Protein AF-0000000081531466 (afdb_homodimer)

Organism: Thlaspi arvense (NCBI:txid13288)

Radius of gyration: 22.13 Å; Cα contacts (8 Å, |Δi|>4): 561; chains: 2; bounding box: 47×72×62 Å

Solvent-accessible surface area (backbone atoms only — not comparable to full-atom values): 19194 Å² total; per-residue (Å²): 129,79,85,63,91,79,71,80,72,53,76,35,64,19,35,36,36,28,21,48,90,66,24,47,48,66,56,40,44,26,30,35,18,57,77,65,71,35,47,66,41,49,48,68,57,49,30,64,76,67,61,31,45,78,49,75,35,78,80,65,69,41,68,38,72,29,63,66,54,47,51,62,72,41,44,68,60,47,65,63,29,32,34,36,38,31,39,54,74,66,70,83,58,65,58,84,54,47,63,33,35,37,30,36,40,46,54,65,71,60,38,50,52,44,34,46,74,72,65,45,51,71,63,46,36,51,51,48,50,50,38,53,73,69,39,47,48,54,51,44,45,54,74,50,37,65,60,89,37,53,42,77,43,69,29,74,42,56,60,32,40,54,52,51,36,53,51,50,50,52,51,58,62,52,64,73,98,130,80,86,62,92,78,71,79,73,53,78,35,66,18,33,35,35,29,22,48,90,65,26,48,46,66,57,39,44,25,30,35,19,56,76,66,70,34,47,68,43,50,50,69,59,49,30,64,75,67,60,32,45,79,47,77,36,78,77,66,69,41,69,37,72,29,63,67,53,47,49,63,71,43,44,67,61,48,63,62,29,32,35,37,38,31,39,52,75,66,70,81,58,67,57,86,54,47,64,34,35,36,30,36,38,47,55,66,71,61,34,51,52,46,34,47,73,73,65,46,52,70,63,45,35,51,50,48,50,50,37,54,76,69,39,46,50,55,51,44,44,54,74,50,39,65,62,90,38,53,44,78,44,70,27,75,42,56,60,32,41,53,52,50,35,52,52,51,49,53,50,58,63,52,65,74,98

InterPro domains:
  IPR020618 Adenylate kinase isoenzyme 6 [MF_00039] (13-177)
  IPR020618 Adenylate kinase isoenzyme 6 [PTHR12595] (7-176)
  IPR027417 P-loop containing nucleoside triphosphate hydrolase [G3DSA:3.40.50.300] (5-177)
  IPR027417 P-loop containing nucleoside triphosphate hydrolase [SSF52540] (13-172)

pLDDT: mean 93.06, std 13.34, range [27.92, 98.94]

Foldseek 3Di:
DPPPPVLPPALFFEEEEAEFPQLCQVVLQVLLCVLQVFAEAELQVVCVVVVQFPDADPLLRGTHGNLVSSCVVCVVVLSNHRYYYYYHADQSHDQVSGQAYEYEAEDLVLSLVRCVVVVDDDPNSVVSSVCRVVVVSLVSDVVRYPPVRYYYFYRRDPVSSVVVSVVVSVVRVVPND/DPPPPVLPPALFFEEEEAEFPQLCQVVLQVLLCVLQVFAEAELQVVCVVVVQFPDADPLLRGTHGNLVSSCVVCVVVLSNHRYYYYYHADQSHDQVSGQAYEYEAEDLVLSLVRCVVVVDDDPNSVVSSVCRVVVVSLVSDVVRYPPVRYYYFYRRDPVSSVVVSVVVSVVRVVPND

Sequence (354 aa):
MARGNTGTRRIRPNILITGTPGTGKSTTAAALAEATNFRHICVGDLVKEKNLHDGWDDKFESYILNEDLVCDELEDVMVAGGNIVDYHGCDFFPERWFDGVVVLQTENSILYDRLTKRGYSGTKLSNNLECEIFGILLEEAKESYKEHIVTSLQSDTIEDISTNVARLTEWIGAWRSMARGNTGTRRIRPNILITGTPGTGKSTTAAALAEATNFRHICVGDLVKEKNLHDGWDDKFESYILNEDLVCDELEDVMVAGGNIVDYHGCDFFPERWFDGVVVLQTENSILYDRLTKRGYSGTKLSNNLECEIFGILLEEAKESYKEHIVTSLQSDTIEDISTNVARLTEWIGAWRS

Secondary structure (DSSP, 8-state):
----------SS--EEEE-STTSSHHHHHHHHHHHHTPEEEEHHHHHHHHT-EEEEETTTTEEEE-HHHHHHHHHHHHHH--EEEE-S--TTS-GGG-SEEEEEE--HHHHHHHHHHTT--HHHHHHHHHHHHTTHHHHHHHHHS-GGGEEEEE-SSHHHHHHHHHHHHHHHHHH--/----------SS--EEEEESTTSSHHHHHHHHHHHHTPEEEEHHHHHHHHT-EEEEETTTTEEEE-HHHHHHHHHHHHHH--EEEE-S--TTS-GGG-SEEEEEE--HHHHHHHHHHTT--HHHHHHHHHHHHTTHHHHHHHHHS-GGGEEEEE-SSHHHHHHHHHHHHHHHHHH--

Structure (mmCIF, N/CA/C/O backbone):
data_AF-0000000081531466-model_v1
#
loop_
_entity.id
_entity.type
_entity.pdbx_description
1 polymer 'Adenylate kinase isoenzyme 6 homolog'
#
loop_
_atom_site.group_PDB
_atom_site.id
_atom_site.type_symbol
_atom_site.label_atom_id
_atom_site.label_alt_id
_atom_site.label_comp_id
_atom_site.label_asym_id
_atom_site.label_entity_id
_atom_site.label_seq_id
_atom_site.pdbx_PDB_ins_code
_atom_site.Cartn_x
_atom_site.Cartn_y
_atom_site.Cartn_z
_atom_site.occupancy
_atom_site.B_iso_or_equiv
_atom_site.auth_seq_id
_atom_site.auth_comp_id
_atom_site.auth_asym_id
_atom_site.auth_atom_id
_atom_site.pdbx_PDB_model_num
ATOM 1 N N . MET A 1 1 ? -15.562 47.094 -11.453 1 28.64 1 MET A N 1
ATOM 2 C CA . MET A 1 1 ? -16.25 45.812 -11.5 1 28.64 1 MET A CA 1
ATOM 3 C C . MET A 1 1 ? -15.336 44.688 -11 1 28.64 1 MET A C 1
ATOM 5 O O . MET A 1 1 ? -14.227 44.5 -11.508 1 28.64 1 MET A O 1
ATOM 9 N N . ALA A 1 2 ? -15.273 44.25 -9.625 1 28.27 2 ALA A N 1
ATOM 10 C CA . ALA A 1 2 ? -14.195 43.562 -8.922 1 28.27 2 ALA A CA 1
ATOM 11 C C . ALA A 1 2 ? -13.914 42.188 -9.555 1 28.27 2 ALA A C 1
ATOM 13 O O . ALA A 1 2 ? -14.828 41.406 -9.773 1 28.27 2 ALA A O 1
ATOM 14 N N . ARG A 1 3 ? -13.062 42.062 -10.477 1 33.34 3 ARG A N 1
ATOM 15 C CA . ARG A 1 3 ? -12.836 40.844 -11.227 1 33.34 3 ARG A CA 1
ATOM 16 C C . ARG A 1 3 ? -12.938 39.625 -10.32 1 33.34 3 ARG A C 1
ATOM 18 O O . ARG A 1 3 ? -12.172 39.469 -9.367 1 33.34 3 ARG A O 1
ATOM 25 N N . GLY A 1 4 ? -13.93 38.969 -9.812 1 31.59 4 GLY A N 1
ATOM 26 C CA . GLY A 1 4 ? -14.492 38.125 -8.773 1 31.59 4 GLY A CA 1
ATOM 27 C C . GLY A 1 4 ? -13.688 36.875 -8.531 1 31.59 4 GLY A C 1
ATOM 28 O O . GLY A 1 4 ? -12.891 36.469 -9.383 1 31.59 4 GLY A O 1
ATOM 29 N N . ASN A 1 5 ? -13.117 36.344 -7.309 1 35.69 5 ASN A N 1
ATOM 30 C CA . ASN A 1 5 ? -12.031 35.406 -7.09 1 35.69 5 ASN A CA 1
ATOM 31 C C . ASN A 1 5 ? -12.094 34.219 -8.07 1 35.69 5 ASN A C 1
ATOM 33 O O . ASN A 1 5 ? -12.961 33.375 -7.949 1 35.69 5 ASN A O 1
ATOM 37 N N . THR A 1 6 ? -12.031 34.219 -9.305 1 38.75 6 THR A N 1
ATOM 38 C CA . THR A 1 6 ? -12.094 33.312 -10.438 1 38.75 6 THR A CA 1
ATOM 39 C C . THR A 1 6 ? -11.297 32.031 -10.156 1 38.75 6 THR A C 1
ATOM 41 O O . THR A 1 6 ? -10.133 31.922 -10.539 1 38.75 6 THR A O 1
ATOM 44 N N . GLY A 1 7 ? -10.906 31.578 -8.859 1 42.97 7 GLY A N 1
ATOM 45 C CA . GLY A 1 7 ? -10.094 30.484 -8.367 1 42.97 7 GLY A CA 1
ATOM 46 C C . GLY A 1 7 ? -10.266 29.203 -9.172 1 42.97 7 GLY A C 1
ATOM 47 O O . GLY A 1 7 ? -11.367 28.672 -9.266 1 42.97 7 GLY A O 1
ATOM 48 N N . THR A 1 8 ? -9.68 28.938 -10.211 1 52.62 8 THR A N 1
ATOM 49 C CA . THR A 1 8 ? -9.703 27.828 -11.148 1 52.62 8 THR A CA 1
ATOM 50 C C . THR A 1 8 ? -9.742 26.5 -10.406 1 52.62 8 THR A C 1
ATOM 52 O O . THR A 1 8 ? -8.891 26.234 -9.555 1 52.62 8 THR A O 1
ATOM 55 N N . ARG A 1 9 ? -10.898 26 -10.055 1 68.38 9 ARG A N 1
ATOM 56 C CA . ARG A 1 9 ? -11.219 24.75 -9.367 1 68.38 9 ARG A CA 1
ATOM 57 C C . ARG A 1 9 ? -10.43 23.578 -9.961 1 68.38 9 ARG A C 1
ATOM 59 O O . ARG A 1 9 ? -10.414 23.391 -11.18 1 68.38 9 ARG A O 1
ATOM 66 N N . ARG A 1 10 ? -9.5 23.078 -9.188 1 83.81 10 ARG A N 1
ATOM 67 C CA . ARG A 1 10 ? -8.758 21.891 -9.602 1 83.81 10 ARG A CA 1
ATOM 68 C C . ARG A 1 10 ? -9.695 20.828 -10.148 1 83.81 10 ARG A C 1
ATOM 70 O O . ARG A 1 10 ? -10.805 20.641 -9.648 1 83.81 10 ARG A O 1
ATOM 77 N N . ILE A 1 11 ? -9.25 20.25 -11.281 1 87.56 11 ILE A N 1
ATOM 78 C CA . ILE A 1 11 ? -10 19.141 -11.875 1 87.56 11 ILE A CA 1
ATOM 79 C C . ILE A 1 11 ? -9.906 17.906 -10.977 1 87.56 11 ILE A C 1
ATOM 81 O O . ILE A 1 11 ? -10.898 17.203 -10.766 1 87.56 11 ILE A O 1
ATOM 85 N N . ARG A 1 12 ? -8.766 17.719 -10.375 1 95.81 12 ARG A N 1
ATOM 86 C CA . ARG A 1 12 ? -8.523 16.594 -9.469 1 95.81 12 ARG A CA 1
ATOM 87 C C . ARG A 1 12 ? -8.234 17.094 -8.055 1 95.81 12 ARG A C 1
ATOM 89 O O . ARG A 1 12 ? -7.488 18.062 -7.871 1 95.81 12 ARG A O 1
ATOM 96 N N . PRO A 1 13 ? -8.859 16.469 -7.078 1 97.81 13 PRO A N 1
ATOM 97 C CA . PRO A 1 13 ? -8.656 16.938 -5.703 1 97.81 13 PRO A CA 1
ATOM 98 C C . PRO A 1 13 ? -7.277 16.594 -5.156 1 97.81 13 PRO A C 1
ATOM 100 O O . PRO A 1 13 ? -6.586 15.727 -5.711 1 97.81 13 PRO A O 1
ATOM 103 N N . ASN A 1 14 ? -6.867 17.328 -4.164 1 98.38 14 ASN A N 1
ATOM 104 C CA . ASN A 1 14 ? -5.711 17 -3.334 1 98.38 14 ASN A CA 1
ATOM 105 C C . ASN A 1 14 ? -6.133 16.453 -1.978 1 98.38 14 ASN A C 1
ATOM 107 O O . ASN A 1 14 ? -7.066 16.953 -1.356 1 98.38 14 ASN A O 1
ATOM 111 N N . ILE A 1 15 ? -5.379 15.359 -1.554 1 98.69 15 ILE A N 1
ATOM 112 C CA . ILE A 1 15 ? -5.676 14.742 -0.267 1 98.69 15 ILE A CA 1
ATOM 113 C C . ILE A 1 15 ? -4.434 14.773 0.621 1 98.69 15 ILE A C 1
ATOM 115 O O . ILE A 1 15 ? -3.322 14.508 0.155 1 98.69 15 ILE A O 1
ATOM 119 N N . LEU A 1 16 ? -4.633 15.156 1.832 1 98.88 16 LEU A N 1
ATOM 120 C CA . LEU A 1 16 ? -3.605 15 2.857 1 98.88 16 LEU A CA 1
ATOM 121 C C . LEU A 1 16 ? -3.865 13.75 3.695 1 98.88 16 LEU A C 1
ATOM 123 O O . LEU A 1 16 ? -4.977 13.547 4.188 1 98.88 16 LEU A O 1
ATOM 127 N N . ILE A 1 17 ? -2.91 12.875 3.771 1 98.88 17 ILE A N 1
ATOM 128 C CA . ILE A 1 17 ? -2.934 11.758 4.715 1 98.88 17 ILE A CA 1
ATOM 129 C C . ILE A 1 17 ? -1.942 12.016 5.844 1 98.88 17 ILE A C 1
ATOM 131 O O . ILE A 1 17 ? -0.729 12.023 5.625 1 98.88 17 ILE A O 1
ATOM 135 N N . THR A 1 18 ? -2.479 12.297 7.031 1 98.75 18 THR A N 1
ATOM 136 C CA . THR A 1 18 ? -1.669 12.633 8.195 1 98.75 18 THR A CA 1
ATOM 137 C C . THR A 1 18 ? -1.946 11.664 9.344 1 98.75 18 THR A C 1
ATOM 139 O O . THR A 1 18 ? -2.795 10.781 9.227 1 98.75 18 THR A O 1
ATOM 142 N N . GLY A 1 19 ? -1.154 11.789 10.453 1 98.38 19 GLY A N 1
ATOM 143 C CA . GLY A 1 19 ? -1.177 10.891 11.594 1 98.38 19 GLY A CA 1
ATOM 144 C C . GLY A 1 19 ? 0.196 10.648 12.188 1 98.38 19 GLY A C 1
ATOM 145 O O . GLY A 1 19 ? 1.212 10.992 11.586 1 98.38 19 GLY A O 1
ATOM 146 N N . THR A 1 20 ? 0.14 10 13.328 1 97.94 20 THR A N 1
ATOM 147 C CA . THR A 1 20 ? 1.379 9.711 14.039 1 97.94 20 THR A CA 1
ATOM 148 C C . THR A 1 20 ? 2.238 8.727 13.25 1 97.94 20 THR A C 1
ATOM 150 O O . THR A 1 20 ? 1.714 7.875 12.531 1 97.94 20 THR A O 1
ATOM 153 N N . PRO A 1 21 ? 3.611 8.875 13.359 1 96.62 21 PRO A N 1
ATOM 154 C CA . PRO A 1 21 ? 4.453 7.84 12.766 1 96.62 21 PRO A CA 1
ATOM 155 C C . PRO A 1 21 ? 4.016 6.43 13.156 1 96.62 21 PRO A C 1
ATOM 157 O O . PRO A 1 21 ? 3.678 6.184 14.312 1 96.62 21 PRO A O 1
ATOM 160 N N . GLY A 1 22 ? 3.947 5.539 12.148 1 96.56 22 GLY A N 1
ATOM 161 C CA . GLY A 1 22 ? 3.596 4.156 12.43 1 96.56 22 GLY A CA 1
ATOM 162 C C . GLY A 1 22 ? 2.141 3.84 12.141 1 96.56 22 GLY A C 1
ATOM 163 O O . GLY A 1 22 ? 1.726 2.682 12.219 1 96.56 22 GLY A O 1
ATOM 164 N N . THR A 1 23 ? 1.384 4.824 11.766 1 98.06 23 THR A N 1
ATOM 165 C CA . THR A 1 23 ? -0.046 4.598 11.586 1 98.06 23 THR A CA 1
ATOM 166 C C . THR A 1 23 ? -0.335 4.035 10.203 1 98.06 23 THR A C 1
ATOM 168 O O . THR A 1 23 ? -1.47 3.658 9.898 1 98.06 23 THR A O 1
ATOM 171 N N . GLY A 1 24 ? 0.606 4.016 9.312 1 96.75 24 GLY A N 1
ATOM 172 C CA . GLY A 1 24 ? 0.401 3.41 8.008 1 96.75 24 GLY A CA 1
ATOM 173 C C . GLY A 1 24 ? 0.164 4.43 6.91 1 96.75 24 GLY A C 1
ATOM 174 O O . GLY A 1 24 ? -0.421 4.109 5.875 1 96.75 24 GLY A O 1
ATOM 175 N N . LYS A 1 25 ? 0.617 5.648 7.055 1 97.56 25 LYS A N 1
ATOM 176 C CA . LYS A 1 25 ? 0.401 6.734 6.102 1 97.56 25 LYS A CA 1
ATOM 177 C C . LYS A 1 25 ? 1.011 6.406 4.746 1 97.56 25 LYS A C 1
ATOM 179 O O . LYS A 1 25 ? 0.316 6.418 3.727 1 97.56 25 LYS A O 1
ATOM 184 N N . SER A 1 26 ? 2.283 6.078 4.75 1 96 26 SER A N 1
ATOM 185 C CA . SER A 1 26 ? 3.004 5.848 3.502 1 96 26 SER A CA 1
ATOM 186 C C . SER A 1 26 ? 2.424 4.664 2.736 1 96 26 SER A C 1
ATOM 188 O O . SER A 1 26 ? 2.268 4.723 1.515 1 96 26 SER A O 1
ATOM 190 N N . THR A 1 27 ? 2.119 3.607 3.449 1 95.06 27 THR A N 1
ATOM 191 C CA . THR A 1 27 ? 1.523 2.432 2.824 1 95.06 27 THR A CA 1
ATOM 192 C C . THR A 1 27 ? 0.161 2.77 2.227 1 95.06 27 THR A C 1
ATOM 194 O O . THR A 1 27 ? -0.124 2.418 1.08 1 95.06 27 THR A O 1
ATOM 197 N N . THR A 1 28 ? -0.627 3.443 2.996 1 97.88 28 THR A N 1
ATOM 198 C CA . THR A 1 28 ? -1.944 3.857 2.525 1 97.88 28 THR A CA 1
ATOM 199 C C . THR A 1 28 ? -1.821 4.797 1.329 1 97.88 28 THR A C 1
ATOM 201 O O . THR A 1 28 ? -2.516 4.625 0.325 1 97.88 28 THR A O 1
ATOM 204 N N . ALA A 1 29 ? -0.94 5.762 1.43 1 98.31 29 ALA A N 1
ATOM 205 C CA . ALA A 1 29 ? -0.748 6.742 0.364 1 98.31 29 ALA A CA 1
ATOM 206 C C . ALA A 1 29 ? -0.299 6.066 -0.928 1 98.31 29 ALA A C 1
ATOM 208 O O . ALA A 1 29 ? -0.81 6.379 -2.008 1 98.31 29 ALA A O 1
ATOM 209 N N . ALA A 1 30 ? 0.627 5.148 -0.792 1 96.06 30 ALA A N 1
ATOM 210 C CA . ALA A 1 30 ? 1.135 4.438 -1.961 1 96.06 30 ALA A CA 1
ATOM 211 C C . ALA A 1 30 ? 0.033 3.615 -2.625 1 96.06 30 ALA A C 1
ATOM 213 O O . ALA A 1 30 ? -0.124 3.648 -3.848 1 96.06 30 ALA A O 1
ATOM 214 N N . ALA A 1 31 ? -0.715 2.902 -1.802 1 95.75 31 ALA A N 1
ATOM 215 C CA . ALA A 1 31 ? -1.806 2.086 -2.33 1 95.75 31 ALA A CA 1
ATOM 216 C C . ALA A 1 31 ? -2.867 2.957 -2.998 1 95.75 31 ALA A C 1
ATOM 218 O O . ALA A 1 31 ? -3.387 2.607 -4.059 1 95.75 31 ALA A O 1
ATOM 219 N N . LEU A 1 32 ? -3.143 4.094 -2.41 1 97.62 32 LEU A N 1
ATOM 220 C CA . LEU A 1 32 ? -4.129 5.016 -2.963 1 97.62 32 LEU A CA 1
ATOM 221 C C . LEU A 1 32 ? -3.639 5.617 -4.273 1 97.62 32 LEU A C 1
ATOM 223 O O . LEU A 1 32 ? -4.41 5.762 -5.223 1 97.62 32 LEU A O 1
ATOM 227 N N . ALA A 1 33 ? -2.4 6.008 -4.293 1 97.06 33 ALA A N 1
ATOM 228 C CA . ALA A 1 33 ? -1.81 6.555 -5.512 1 97.06 33 ALA A CA 1
ATOM 229 C C . ALA A 1 33 ? -1.915 5.562 -6.668 1 97.06 33 ALA A C 1
ATOM 231 O O . ALA A 1 33 ? -2.27 5.941 -7.785 1 97.06 33 ALA A O 1
ATOM 232 N N . GLU A 1 34 ? -1.63 4.344 -6.34 1 92.75 34 GLU A N 1
ATOM 233 C CA . GLU A 1 34 ? -1.719 3.303 -7.359 1 92.75 34 GLU A CA 1
ATOM 234 C C . GLU A 1 34 ? -3.152 3.137 -7.855 1 92.75 34 GLU A C 1
ATOM 236 O O . GLU A 1 34 ? -3.389 3.018 -9.062 1 92.75 34 GLU A O 1
ATOM 241 N N . ALA A 1 35 ? -4.113 3.197 -6.984 1 92.25 35 ALA A N 1
ATOM 242 C CA . ALA A 1 35 ? -5.52 2.971 -7.312 1 92.25 35 ALA A CA 1
ATOM 243 C C . ALA A 1 35 ? -6.094 4.141 -8.109 1 92.25 35 ALA A C 1
ATOM 245 O O . ALA A 1 35 ? -7.039 3.969 -8.883 1 92.25 35 ALA A O 1
ATOM 246 N N . THR A 1 36 ? -5.488 5.348 -7.949 1 95.5 36 THR A N 1
ATOM 247 C CA . THR A 1 36 ? -6.129 6.543 -8.484 1 95.5 36 THR A CA 1
ATOM 248 C C . THR A 1 36 ? -5.258 7.195 -9.555 1 95.5 36 THR A C 1
ATOM 250 O O . THR A 1 36 ? -5.699 8.109 -10.25 1 95.5 36 THR A O 1
ATOM 253 N N . ASN A 1 37 ? -4.062 6.746 -9.625 1 93.81 37 ASN A N 1
ATOM 254 C CA . ASN A 1 37 ? -3.061 7.355 -10.492 1 93.81 37 ASN A CA 1
ATOM 255 C C . ASN A 1 37 ? -2.766 8.797 -10.078 1 93.81 37 ASN A C 1
ATOM 257 O O . ASN A 1 37 ? -2.559 9.656 -10.938 1 93.81 37 ASN A O 1
ATOM 261 N N . PHE A 1 38 ? -2.945 9.117 -8.836 1 97.12 38 PHE A N 1
ATOM 262 C CA . PHE A 1 38 ? -2.545 10.398 -8.273 1 97.12 38 PHE A CA 1
ATOM 263 C C . PHE A 1 38 ? -1.05 10.422 -7.973 1 97.12 38 PHE A C 1
ATOM 265 O O . PHE A 1 38 ? -0.405 9.367 -7.945 1 97.12 38 PHE A O 1
ATOM 272 N N . ARG A 1 39 ? -0.52 11.602 -7.848 1 96.81 39 ARG A N 1
ATOM 273 C CA . ARG A 1 39 ? 0.871 11.766 -7.434 1 96.81 39 ARG A CA 1
ATOM 274 C C . ARG A 1 39 ? 1.014 11.633 -5.922 1 96.81 39 ARG A C 1
ATOM 276 O O . ARG A 1 39 ? 0.327 12.32 -5.164 1 96.81 39 ARG A O 1
ATOM 283 N N . HIS A 1 40 ? 1.862 10.742 -5.523 1 98.19 40 HIS A N 1
ATOM 284 C CA . HIS A 1 40 ? 2.182 10.578 -4.109 1 98.19 40 HIS A CA 1
ATOM 285 C C . HIS A 1 40 ? 3.377 11.445 -3.713 1 98.19 40 HIS A C 1
ATOM 287 O O . HIS A 1 40 ? 4.445 11.344 -4.316 1 98.19 40 HIS A O 1
ATOM 293 N N . ILE A 1 41 ? 3.197 12.258 -2.705 1 98 41 ILE A N 1
ATOM 294 C CA . ILE A 1 41 ? 4.266 13.109 -2.191 1 98 41 ILE A CA 1
ATOM 295 C C . ILE A 1 41 ? 4.516 12.789 -0.718 1 98 41 ILE A C 1
ATOM 297 O O . ILE A 1 41 ? 3.697 13.125 0.143 1 98 41 ILE A O 1
ATOM 301 N N . CYS A 1 42 ? 5.586 12.125 -0.483 1 96.88 42 CYS A N 1
ATOM 302 C CA . CYS A 1 42 ? 6.051 11.922 0.883 1 96.88 42 CYS A CA 1
ATOM 303 C C . CYS A 1 42 ? 6.914 13.086 1.35 1 96.88 42 CYS A C 1
ATOM 305 O O . CYS A 1 42 ? 8.07 13.211 0.946 1 96.88 42 CYS A O 1
ATOM 307 N N . VAL A 1 43 ? 6.41 13.898 2.258 1 97.56 43 VAL A N 1
ATOM 308 C CA . VAL A 1 43 ? 7.074 15.141 2.645 1 97.56 43 VAL A CA 1
ATOM 309 C C . VAL A 1 43 ? 8.406 14.828 3.32 1 97.56 43 VAL A C 1
ATOM 311 O O . VAL A 1 43 ? 9.406 15.516 3.084 1 97.56 43 VAL A O 1
ATOM 314 N N . GLY A 1 44 ? 8.438 13.773 4.141 1 94.62 44 GLY A N 1
ATOM 315 C CA . GLY A 1 44 ? 9.688 13.398 4.773 1 94.62 44 GLY A CA 1
ATOM 316 C C . GLY A 1 44 ? 10.805 13.125 3.783 1 94.62 44 GLY A C 1
ATOM 317 O O . GLY A 1 44 ? 11.922 13.609 3.947 1 94.62 44 GLY A O 1
ATOM 318 N N . ASP A 1 45 ? 10.469 12.375 2.783 1 93.25 45 ASP A N 1
ATOM 319 C CA . ASP A 1 45 ? 11.438 12.055 1.745 1 93.25 45 ASP A CA 1
ATOM 320 C C . ASP A 1 45 ? 11.852 13.312 0.972 1 93.25 45 ASP A C 1
ATOM 322 O O . ASP A 1 45 ? 13.031 13.508 0.684 1 93.25 45 ASP A O 1
ATOM 326 N N . LEU A 1 46 ? 10.906 14.148 0.66 1 95.62 46 LEU A N 1
ATOM 327 C CA . LEU A 1 46 ? 11.141 15.375 -0.084 1 95.62 46 LEU A CA 1
ATOM 328 C C . LEU A 1 46 ? 12.125 16.281 0.66 1 95.62 46 LEU A C 1
ATOM 330 O O . LEU A 1 46 ? 13.047 16.828 0.057 1 95.62 46 LEU A O 1
ATOM 334 N N . VAL A 1 47 ? 11.883 16.359 1.937 1 96.19 47 VAL A N 1
ATOM 335 C CA . VAL A 1 47 ? 12.703 17.219 2.789 1 96.19 47 VAL A CA 1
ATOM 336 C C . VAL A 1 47 ? 14.148 16.719 2.773 1 96.19 47 VAL A C 1
ATOM 338 O O . VAL A 1 47 ? 15.086 17.531 2.686 1 96.19 47 VAL A O 1
ATOM 341 N N . LYS A 1 48 ? 14.32 15.453 2.824 1 93.62 48 LYS A N 1
ATOM 342 C CA . LYS A 1 48 ? 15.656 14.852 2.807 1 93.62 48 LYS A CA 1
ATOM 343 C C . LYS A 1 48 ? 16.312 15.016 1.438 1 93.62 48 LYS A C 1
ATOM 345 O O . LYS A 1 48 ? 17.453 15.453 1.342 1 93.62 48 LYS A O 1
ATOM 350 N N . GLU A 1 49 ? 15.609 14.789 0.435 1 94.19 49 GLU A N 1
ATOM 351 C CA . GLU A 1 49 ? 16.125 14.758 -0.927 1 94.19 49 GLU A CA 1
ATOM 352 C C . GLU A 1 49 ? 16.516 16.156 -1.399 1 94.19 49 GLU A C 1
ATOM 354 O O . GLU A 1 49 ? 17.5 16.328 -2.105 1 94.19 49 GLU A O 1
ATOM 359 N N . LYS A 1 50 ? 15.781 17.156 -0.957 1 96.62 50 LYS A N 1
ATOM 360 C CA . LYS A 1 50 ? 15.977 18.5 -1.475 1 96.62 50 LYS A CA 1
ATOM 361 C C . LYS A 1 50 ? 16.547 19.422 -0.406 1 96.62 50 LYS A C 1
ATOM 363 O O . LYS A 1 50 ? 16.641 20.641 -0.607 1 96.62 50 LYS A O 1
ATOM 368 N N . ASN A 1 51 ? 16.844 18.859 0.717 1 96.06 51 ASN A N 1
ATOM 369 C CA . ASN A 1 51 ? 17.438 19.578 1.832 1 96.06 51 ASN A CA 1
ATOM 370 C C . ASN A 1 51 ? 16.547 20.734 2.281 1 96.06 51 ASN A C 1
ATOM 372 O O . ASN A 1 51 ? 17.016 21.875 2.426 1 96.06 51 ASN A O 1
ATOM 376 N N . LEU A 1 52 ? 15.281 20.453 2.473 1 97.88 52 LEU A N 1
ATOM 377 C CA . LEU A 1 52 ? 14.312 21.469 2.863 1 97.88 52 LEU A CA 1
ATOM 378 C C . LEU A 1 52 ? 14.148 21.516 4.379 1 97.88 52 LEU A C 1
ATOM 380 O O . LEU A 1 52 ? 13.023 21.484 4.887 1 97.88 52 LEU A O 1
ATOM 384 N N . HIS A 1 53 ? 15.281 21.5 5.039 1 97.5 53 HIS A N 1
ATOM 385 C CA . HIS A 1 53 ? 15.266 21.469 6.496 1 97.5 53 HIS A CA 1
ATOM 386 C C . HIS A 1 53 ? 16.281 22.453 7.078 1 97.5 53 HIS A C 1
ATOM 388 O O . HIS A 1 53 ? 17.172 22.922 6.363 1 97.5 53 HIS A O 1
ATOM 394 N N . ASP A 1 54 ? 16.078 22.781 8.391 1 96.75 54 ASP A N 1
ATOM 395 C CA . ASP A 1 54 ? 16.953 23.719 9.086 1 96.75 54 ASP A CA 1
ATOM 396 C C . ASP A 1 54 ? 17.906 23 10.023 1 96.75 54 ASP A C 1
ATOM 398 O O . ASP A 1 54 ? 18.312 23.547 11.055 1 96.75 54 ASP A O 1
ATOM 402 N N . GLY A 1 55 ? 18.172 21.719 9.758 1 95 55 GLY A N 1
ATOM 403 C CA . GLY A 1 55 ? 19.078 20.938 10.594 1 95 55 GLY A CA 1
ATOM 404 C C . GLY A 1 55 ? 18.438 19.688 11.172 1 95 55 GLY A C 1
ATOM 405 O O . GLY A 1 55 ? 17.312 19.328 10.797 1 95 55 GLY A O 1
ATOM 406 N N . TRP A 1 56 ? 19.203 19.031 12.023 1 93.5 56 TRP A N 1
ATOM 407 C CA . TRP A 1 56 ? 18.797 17.781 12.656 1 93.5 56 TRP A CA 1
ATOM 408 C C . TRP A 1 56 ? 18.484 18 14.133 1 93.5 56 TRP A C 1
ATOM 410 O O . TRP A 1 56 ? 19.219 18.703 14.836 1 93.5 56 TRP A O 1
ATOM 420 N N . ASP A 1 57 ? 17.344 17.484 14.562 1 92.12 57 ASP A N 1
ATOM 421 C CA . ASP A 1 57 ? 16.984 17.469 15.977 1 92.12 57 ASP A CA 1
ATOM 422 C C . ASP A 1 57 ? 17.438 16.188 16.656 1 92.12 57 ASP A C 1
ATOM 424 O O . ASP A 1 57 ? 16.875 15.117 16.422 1 92.12 57 ASP A O 1
ATOM 428 N N . ASP A 1 58 ? 18.328 16.219 17.484 1 91.38 58 ASP A N 1
ATOM 429 C CA . ASP A 1 58 ? 18.891 15.047 18.141 1 91.38 58 ASP A CA 1
ATOM 430 C C . ASP A 1 58 ? 17.891 14.438 19.125 1 91.38 58 ASP A C 1
ATOM 432 O O . ASP A 1 58 ? 17.891 13.219 19.328 1 91.38 58 ASP A O 1
ATOM 436 N N . LYS A 1 59 ? 17.141 15.359 19.734 1 88.12 59 LYS A N 1
ATOM 437 C CA . LYS A 1 59 ? 16.188 14.898 20.734 1 88.12 59 LYS A CA 1
ATOM 438 C C . LYS A 1 59 ? 15.117 14.008 20.109 1 88.12 59 LYS A C 1
ATOM 440 O O . LYS A 1 59 ? 14.805 12.938 20.625 1 88.12 59 LYS A O 1
ATOM 445 N N . PHE A 1 60 ? 14.594 14.438 18.984 1 86.62 60 PHE A N 1
ATOM 446 C CA . PHE A 1 60 ? 13.508 13.711 18.328 1 86.62 60 PHE A CA 1
ATOM 447 C C . PHE A 1 60 ? 14.031 12.859 17.188 1 86.62 60 PHE A C 1
ATOM 449 O O . PHE A 1 60 ? 13.273 12.117 16.562 1 86.62 60 PHE A O 1
ATOM 456 N N . GLU A 1 61 ? 15.336 12.945 16.922 1 88 61 GLU A N 1
ATOM 457 C CA . GLU A 1 61 ? 16 12.195 15.859 1 88 61 GLU A CA 1
ATOM 458 C C . GLU A 1 61 ? 15.289 12.383 14.523 1 88 61 GLU A C 1
ATOM 460 O O . GLU A 1 61 ? 14.945 11.406 13.852 1 88 61 GLU A O 1
ATOM 465 N N . SER A 1 62 ? 15.07 13.648 14.211 1 89.38 62 SER A N 1
ATOM 466 C CA . SER A 1 62 ? 14.398 13.992 12.961 1 89.38 62 SER A CA 1
ATOM 467 C C . SER A 1 62 ? 14.891 15.328 12.422 1 89.38 62 SER A C 1
ATOM 469 O O . SER A 1 62 ? 15.484 16.125 13.156 1 89.38 62 SER A O 1
ATOM 471 N N . TYR A 1 63 ? 14.703 15.602 11.18 1 92.06 63 TYR A N 1
ATOM 472 C CA . TYR A 1 63 ? 15.016 16.891 10.57 1 92.06 63 TYR A CA 1
ATOM 473 C C . TYR A 1 63 ? 14.016 17.953 11 1 92.06 63 TYR A C 1
ATOM 475 O O . TYR A 1 63 ? 12.828 17.672 11.156 1 92.06 63 TYR A O 1
ATOM 483 N N . ILE A 1 64 ? 14.578 19.141 11.172 1 95 64 ILE A N 1
ATOM 484 C CA . ILE A 1 64 ? 13.727 20.281 11.453 1 95 64 ILE A CA 1
ATOM 485 C C . ILE A 1 64 ? 13.203 20.875 10.141 1 95 64 ILE A C 1
ATOM 487 O O . ILE A 1 64 ? 13.93 21.578 9.43 1 95 64 ILE A O 1
ATOM 491 N N . LEU A 1 65 ? 12.008 20.609 9.922 1 95.06 65 LEU A N 1
ATOM 492 C CA . LEU A 1 65 ? 11.359 20.969 8.664 1 95.06 65 LEU A CA 1
ATOM 493 C C . LEU A 1 65 ? 11.359 22.484 8.477 1 95.06 65 LEU A C 1
ATOM 495 O O . LEU A 1 65 ? 11.078 23.234 9.414 1 95.06 65 LEU A O 1
ATOM 499 N N . ASN A 1 66 ? 11.82 22.906 7.332 1 97.62 66 ASN A N 1
ATOM 500 C CA . ASN A 1 66 ? 11.57 24.297 6.922 1 97.62 66 ASN A CA 1
ATOM 501 C C . ASN A 1 66 ? 10.25 24.422 6.168 1 97.62 66 ASN A C 1
ATOM 503 O O . ASN A 1 66 ? 10.195 24.156 4.965 1 97.62 66 ASN A O 1
ATOM 507 N N . GLU A 1 67 ? 9.297 24.891 6.848 1 97.19 67 GLU A N 1
ATOM 508 C CA . GLU A 1 67 ? 7.93 24.906 6.34 1 97.19 67 GLU A CA 1
ATOM 509 C C . GLU A 1 67 ? 7.816 25.766 5.086 1 97.19 67 GLU A C 1
ATOM 511 O O . GLU A 1 67 ? 7.152 25.375 4.121 1 97.19 67 GLU A O 1
ATOM 516 N N . ASP A 1 68 ? 8.508 26.891 5.102 1 97.19 68 ASP A N 1
ATOM 517 C CA . ASP A 1 68 ? 8.43 27.812 3.969 1 97.19 68 ASP A CA 1
ATOM 518 C C . ASP A 1 68 ? 9.039 27.188 2.715 1 97.19 68 ASP A C 1
ATOM 520 O O . ASP A 1 68 ? 8.461 27.266 1.629 1 97.19 68 ASP A O 1
ATOM 524 N N . LEU A 1 69 ? 10.125 26.562 2.926 1 97.56 69 LEU A N 1
ATOM 525 C CA . LEU A 1 69 ? 10.789 25.922 1.785 1 97.56 69 LEU A CA 1
ATOM 526 C C . LEU A 1 69 ? 9.945 24.781 1.229 1 97.56 69 LEU A C 1
ATOM 528 O O . LEU A 1 69 ? 9.867 24.609 0.013 1 97.56 69 LEU A O 1
ATOM 532 N N . VAL A 1 70 ? 9.352 24.016 2.104 1 98.12 70 VAL A N 1
ATOM 533 C CA . VAL A 1 70 ? 8.508 22.906 1.687 1 98.12 70 VAL A CA 1
ATOM 534 C C . VAL A 1 70 ? 7.312 23.422 0.892 1 98.12 70 VAL A C 1
ATOM 536 O O . VAL A 1 70 ? 7.004 22.922 -0.187 1 98.12 70 VAL A O 1
ATOM 539 N N . CYS A 1 71 ? 6.664 24.484 1.366 1 98.19 71 CYS A N 1
ATOM 540 C CA . CYS A 1 71 ? 5.496 25.031 0.692 1 98.19 71 CYS A CA 1
ATOM 541 C C . CYS A 1 71 ? 5.879 25.641 -0.656 1 98.19 71 CYS A C 1
ATOM 543 O O . CYS A 1 71 ? 5.145 25.5 -1.635 1 98.19 71 CYS A O 1
ATOM 545 N N . ASP A 1 72 ? 7.039 26.281 -0.687 1 97.88 72 ASP A N 1
ATOM 546 C CA . ASP A 1 72 ? 7.523 26.812 -1.954 1 97.88 72 ASP A CA 1
ATOM 547 C C . ASP A 1 72 ? 7.75 25.703 -2.975 1 97.88 72 ASP A C 1
ATOM 549 O O . ASP A 1 72 ? 7.375 25.828 -4.141 1 97.88 72 ASP A O 1
ATOM 553 N N . GLU A 1 73 ? 8.328 24.641 -2.48 1 98 73 GLU A N 1
ATOM 554 C CA . GLU A 1 73 ? 8.664 23.516 -3.352 1 98 73 GLU A CA 1
ATOM 555 C C . GLU A 1 73 ? 7.406 22.875 -3.926 1 98 73 GLU A C 1
ATOM 557 O O . GLU A 1 73 ? 7.402 22.422 -5.074 1 98 73 GLU A O 1
ATOM 562 N N . LEU A 1 74 ? 6.281 22.859 -3.16 1 98.06 74 LEU A N 1
ATOM 563 C CA . LEU A 1 74 ? 5.105 22.078 -3.508 1 98.06 74 LEU A CA 1
ATOM 564 C C . LEU A 1 74 ? 4.051 22.953 -4.188 1 98.06 74 LEU A C 1
ATOM 566 O O . LEU A 1 74 ? 3.082 22.438 -4.746 1 98.06 74 LEU A O 1
ATOM 570 N N . GLU A 1 75 ? 4.234 24.203 -4.238 1 97.38 75 GLU A N 1
ATOM 571 C CA . GLU A 1 75 ? 3.193 25.141 -4.641 1 97.38 75 GLU A CA 1
ATOM 572 C C . GLU A 1 75 ? 2.635 24.797 -6.016 1 97.38 75 GLU A C 1
ATOM 574 O O . GLU A 1 75 ? 1.43 24.578 -6.168 1 97.38 75 GLU A O 1
ATOM 579 N N . ASP A 1 76 ? 3.443 24.625 -6.98 1 96 76 ASP A N 1
ATOM 580 C CA . ASP A 1 76 ? 3 24.422 -8.359 1 96 76 ASP A CA 1
ATOM 581 C C . ASP A 1 76 ? 2.227 23.109 -8.492 1 96 76 ASP A C 1
ATOM 583 O O . ASP A 1 76 ? 1.16 23.078 -9.109 1 96 76 ASP A O 1
ATOM 587 N N . VAL A 1 77 ? 2.801 22.094 -7.875 1 96.44 77 VAL A N 1
ATOM 588 C CA . VAL A 1 77 ? 2.17 20.781 -8.031 1 96.44 77 VAL A CA 1
ATOM 589 C C . VAL A 1 77 ? 0.841 20.766 -7.285 1 96.44 77 VAL A C 1
ATOM 591 O O . VAL A 1 77 ? -0.111 20.109 -7.719 1 96.44 77 VAL A O 1
ATOM 594 N N . MET A 1 78 ? 0.754 21.453 -6.207 1 97.5 78 MET A N 1
ATOM 595 C CA . MET A 1 78 ? -0.479 21.469 -5.426 1 97.5 78 MET A CA 1
ATOM 596 C C . MET A 1 78 ? -1.578 22.219 -6.172 1 97.5 78 MET A C 1
ATOM 598 O O . MET A 1 78 ? -2.748 21.844 -6.113 1 97.5 78 MET A O 1
ATOM 602 N N . VAL A 1 79 ? -1.219 23.25 -6.832 1 95.62 79 VAL A N 1
ATOM 603 C CA . VAL A 1 79 ? -2.18 24.031 -7.605 1 95.62 79 VAL A CA 1
ATOM 604 C C . VAL A 1 79 ? -2.729 23.188 -8.75 1 95.62 79 VAL A C 1
ATOM 606 O O . VAL A 1 79 ? -3.914 23.266 -9.078 1 95.62 79 VAL A O 1
ATOM 609 N N . ALA A 1 80 ? -1.946 22.344 -9.352 1 94.94 80 ALA A N 1
ATOM 610 C CA . ALA A 1 80 ? -2.348 21.516 -10.477 1 94.94 80 ALA A CA 1
ATOM 611 C C . ALA A 1 80 ? -3.391 20.484 -10.055 1 94.94 80 ALA A C 1
ATOM 613 O O . ALA A 1 80 ? -4.262 20.109 -10.852 1 94.94 80 ALA A O 1
ATOM 614 N N . GLY A 1 81 ? -3.295 20.031 -8.836 1 96.69 81 GLY A N 1
ATOM 615 C CA . GLY A 1 81 ? -4.234 19.031 -8.336 1 96.69 81 GLY A CA 1
ATOM 616 C C . GLY A 1 81 ? -3.785 17.609 -8.578 1 96.69 81 GLY A C 1
ATOM 617 O O . GLY A 1 81 ? -2.748 17.375 -9.203 1 96.69 81 GLY A O 1
ATOM 618 N N . GLY A 1 82 ? -4.52 16.578 -7.945 1 97.62 82 GLY A N 1
ATOM 619 C CA . GLY A 1 82 ? -4.215 15.18 -8.164 1 97.62 82 GLY A CA 1
ATOM 620 C C . GLY A 1 82 ? -3.088 14.672 -7.289 1 97.62 82 GLY A C 1
ATOM 621 O O . GLY A 1 82 ? -2.311 13.805 -7.703 1 97.62 82 GLY A O 1
ATOM 622 N N . ASN A 1 83 ? -2.994 15.281 -6.012 1 98.5 83 ASN A N 1
ATOM 623 C CA . ASN A 1 83 ? -1.888 14.93 -5.129 1 98.5 83 ASN A CA 1
ATOM 624 C C . ASN A 1 83 ? -2.379 14.227 -3.867 1 98.5 83 ASN A C 1
ATOM 626 O O . ASN A 1 83 ? -3.445 14.555 -3.342 1 98.5 83 ASN A O 1
ATOM 630 N N . ILE A 1 84 ? -1.613 13.234 -3.459 1 98.75 84 ILE A N 1
ATOM 631 C CA . ILE A 1 84 ? -1.702 12.625 -2.133 1 98.75 84 ILE A CA 1
ATOM 632 C C . ILE A 1 84 ? -0.455 12.977 -1.324 1 98.75 84 ILE A C 1
ATOM 634 O O . ILE A 1 84 ? 0.635 12.469 -1.604 1 98.75 84 ILE A O 1
ATOM 638 N N . VAL A 1 85 ? -0.63 13.859 -0.393 1 98.75 85 VAL A N 1
ATOM 639 C CA . VAL A 1 85 ? 0.477 14.297 0.45 1 98.75 85 VAL A CA 1
ATOM 640 C C . VAL A 1 85 ? 0.461 13.523 1.768 1 98.75 85 VAL A C 1
ATOM 642 O O . VAL A 1 85 ? -0.579 13.422 2.424 1 98.75 85 VAL A O 1
ATOM 645 N N . ASP A 1 86 ? 1.548 12.898 2.082 1 98.12 86 ASP A N 1
ATOM 646 C CA . ASP A 1 86 ? 1.689 12.102 3.295 1 98.12 86 ASP A CA 1
ATOM 647 C C . ASP A 1 86 ? 2.705 12.727 4.25 1 98.12 86 ASP A C 1
ATOM 649 O O . ASP A 1 86 ? 3.896 12.789 3.939 1 98.12 86 ASP A O 1
ATOM 653 N N . TYR A 1 87 ? 2.24 13.125 5.398 1 98.06 87 TYR A N 1
ATOM 654 C CA . TYR A 1 87 ? 3.09 13.734 6.422 1 98.06 87 TYR A CA 1
ATOM 655 C C . TYR A 1 87 ? 2.406 13.703 7.781 1 98.06 87 TYR A C 1
ATOM 657 O O . TYR A 1 87 ? 1.178 13.656 7.867 1 98.06 87 TYR A O 1
ATOM 665 N N . HIS A 1 88 ? 3.215 13.703 8.828 1 96.31 88 HIS A N 1
ATOM 666 C CA . HIS A 1 88 ? 2.635 13.641 10.164 1 96.31 88 HIS A CA 1
ATOM 667 C C . HIS A 1 88 ? 2.104 15.008 10.594 1 96.31 88 HIS A C 1
ATOM 669 O O . HIS A 1 88 ? 1.03 15.102 11.195 1 96.31 88 HIS A O 1
ATOM 675 N N . GLY A 1 89 ? 2.707 16.109 10.352 1 94.38 89 GLY A N 1
ATOM 676 C CA . GLY A 1 89 ? 2.215 17.453 10.648 1 94.38 89 GLY A CA 1
ATOM 677 C C . GLY A 1 89 ? 1.376 18.047 9.531 1 94.38 89 GLY A C 1
ATOM 678 O O . GLY A 1 89 ? 1.607 17.75 8.352 1 94.38 89 GLY A O 1
ATOM 679 N N . CYS A 1 90 ? 0.353 18.922 9.914 1 96.44 90 CYS A N 1
ATOM 680 C CA . CYS A 1 90 ? -0.526 19.391 8.852 1 96.44 90 CYS A CA 1
ATOM 681 C C . CYS A 1 90 ? -0.857 20.859 9.023 1 96.44 90 CYS A C 1
ATOM 683 O O . CYS A 1 90 ? -1.546 21.453 8.188 1 96.44 90 CYS A O 1
ATOM 685 N N . ASP A 1 91 ? -0.282 21.469 10.016 1 96.81 91 ASP A N 1
ATOM 686 C CA . ASP A 1 91 ? -0.755 22.797 10.375 1 96.81 91 ASP A CA 1
ATOM 687 C C . ASP A 1 91 ? 0.015 23.875 9.617 1 96.81 91 ASP A C 1
ATOM 689 O O . ASP A 1 91 ? -0.319 25.062 9.703 1 96.81 91 ASP A O 1
ATOM 693 N N . PHE A 1 92 ? 0.989 23.547 8.859 1 96.69 92 PHE A N 1
ATOM 694 C CA . PHE A 1 92 ? 1.791 24.578 8.219 1 96.69 92 PHE A CA 1
ATOM 695 C C . PHE A 1 92 ? 1.464 24.672 6.734 1 96.69 92 PHE A C 1
ATOM 697 O O . PHE A 1 92 ? 1.897 25.609 6.055 1 96.69 92 PHE A O 1
ATOM 704 N N . PHE A 1 93 ? 0.691 23.703 6.215 1 98.19 93 PHE A N 1
ATOM 705 C CA . PHE A 1 93 ? 0.266 23.781 4.824 1 98.19 93 PHE A CA 1
ATOM 706 C C . PHE A 1 93 ? -0.838 24.812 4.648 1 98.19 93 PHE A C 1
ATOM 708 O O . PHE A 1 93 ? -1.706 24.953 5.516 1 98.19 93 PHE A O 1
ATOM 715 N N . PRO A 1 94 ? -0.847 25.469 3.488 1 97.31 94 PRO A N 1
ATOM 716 C CA . PRO A 1 94 ? -2.02 26.297 3.195 1 97.31 94 PRO A CA 1
ATOM 717 C C . PRO A 1 94 ? -3.32 25.5 3.189 1 97.31 94 PRO A C 1
ATOM 719 O O . PRO A 1 94 ? -3.375 24.406 2.627 1 97.31 94 PRO A O 1
ATOM 722 N N . GLU A 1 95 ? -4.324 26.016 3.797 1 96.81 95 GLU A N 1
ATOM 723 C CA . GLU A 1 95 ? -5.609 25.328 3.896 1 96.81 95 GLU A CA 1
ATOM 724 C C . GLU A 1 95 ? -6.168 25 2.518 1 96.81 95 GLU A C 1
ATOM 726 O O . GLU A 1 95 ? -6.73 23.922 2.311 1 96.81 95 GLU A O 1
ATOM 731 N N . ARG A 1 96 ? -5.969 25.875 1.633 1 95.62 96 ARG A N 1
ATOM 732 C CA . ARG A 1 96 ? -6.566 25.781 0.306 1 95.62 96 ARG A CA 1
ATOM 733 C C . ARG A 1 96 ? -5.953 24.641 -0.489 1 95.62 96 ARG A C 1
ATOM 735 O O . ARG A 1 96 ? -6.465 24.266 -1.548 1 95.62 96 ARG A O 1
ATOM 742 N N . TRP A 1 97 ? -4.895 24.016 -0.034 1 97.5 97 TRP A N 1
ATOM 743 C CA . TRP A 1 97 ? -4.184 22.984 -0.786 1 97.5 97 TRP A CA 1
ATOM 744 C C . TRP A 1 97 ? -4.969 21.672 -0.794 1 97.5 97 TRP A C 1
ATOM 746 O O . TRP A 1 97 ? -4.762 20.828 -1.662 1 97.5 97 TRP A O 1
ATOM 756 N N . PHE A 1 98 ? -5.859 21.516 0.179 1 98.12 98 PHE A N 1
ATOM 757 C CA . PHE A 1 98 ? -6.41 20.188 0.334 1 98.12 98 PHE A CA 1
ATOM 758 C C . PHE A 1 98 ? -7.93 20.203 0.261 1 98.12 98 PHE A C 1
ATOM 760 O O . PHE A 1 98 ? -8.57 21.125 0.792 1 98.12 98 PHE A O 1
ATOM 767 N N . ASP A 1 99 ? -8.398 19.234 -0.413 1 97.88 99 ASP A N 1
ATOM 768 C CA . ASP A 1 99 ? -9.836 19.031 -0.533 1 97.88 99 ASP A CA 1
ATOM 769 C C . ASP A 1 99 ? -10.32 17.953 0.444 1 97.88 99 ASP A C 1
ATOM 771 O O . ASP A 1 99 ? -11.516 17.875 0.738 1 97.88 99 ASP A O 1
ATOM 775 N N . GLY A 1 100 ? -9.492 17.109 0.854 1 98.12 100 GLY A N 1
ATOM 776 C CA . GLY A 1 100 ? -9.703 16.109 1.889 1 98.12 100 GLY A CA 1
ATOM 777 C C . GLY A 1 100 ? -8.5 15.914 2.787 1 98.12 100 GLY A C 1
ATOM 778 O O . GLY A 1 100 ? -7.359 15.922 2.312 1 98.12 100 GLY A O 1
ATOM 779 N N . VAL A 1 101 ? -8.766 15.828 4.062 1 98.81 101 VAL A N 1
ATOM 780 C CA . VAL A 1 101 ? -7.73 15.57 5.055 1 98.81 101 VAL A CA 1
ATOM 781 C C . VAL A 1 101 ? -8.078 14.32 5.855 1 98.81 101 VAL A C 1
ATOM 783 O O . VAL A 1 101 ? -9.117 14.266 6.523 1 98.81 101 VAL A O 1
ATOM 786 N N . VAL A 1 102 ? -7.191 13.336 5.727 1 98.88 102 VAL A N 1
ATOM 787 C CA . VAL A 1 102 ? -7.402 12.055 6.395 1 98.88 102 VAL A CA 1
ATOM 788 C C . VAL A 1 102 ? -6.402 11.898 7.539 1 98.88 102 VAL A C 1
ATOM 790 O O . VAL A 1 102 ? -5.191 12.023 7.332 1 98.88 102 VAL A O 1
ATOM 793 N N . VAL A 1 103 ? -6.895 11.672 8.734 1 98.94 103 VAL A N 1
ATOM 794 C CA . VAL A 1 103 ? -6.047 11.383 9.883 1 98.94 103 VAL A CA 1
ATOM 795 C C . VAL A 1 103 ? -6.137 9.898 10.242 1 98.94 103 VAL A C 1
ATOM 797 O O . VAL A 1 103 ? -7.195 9.422 10.664 1 98.94 103 VAL A O 1
ATOM 800 N N . LEU A 1 104 ? -5.051 9.188 10.047 1 98.81 104 LEU A N 1
ATOM 801 C CA . LEU A 1 104 ? -5.027 7.777 10.406 1 98.81 104 LEU A CA 1
ATOM 802 C C . LEU A 1 104 ? -4.758 7.598 11.891 1 98.81 104 LEU A C 1
ATOM 804 O O . LEU A 1 104 ? -3.865 8.242 12.445 1 98.81 104 LEU A O 1
ATOM 808 N N . GLN A 1 105 ? -5.551 6.742 12.469 1 98.56 105 GLN A N 1
ATOM 809 C CA . GLN A 1 105 ? -5.406 6.43 13.891 1 98.56 105 GLN A CA 1
ATOM 810 C C . GLN A 1 105 ? -5.176 4.938 14.109 1 98.56 105 GLN A C 1
ATOM 812 O O . GLN A 1 105 ? -5.727 4.105 13.383 1 98.56 105 GLN A O 1
ATOM 817 N N . THR A 1 106 ? -4.398 4.641 15.086 1 98.44 106 THR A N 1
ATOM 818 C CA . THR A 1 106 ? -4.02 3.266 15.398 1 98.44 106 THR A CA 1
ATOM 819 C C . THR A 1 106 ? -4.109 3.006 16.906 1 98.44 106 THR A C 1
ATOM 821 O O . THR A 1 106 ? -3.734 3.857 17.703 1 98.44 106 THR A O 1
ATOM 824 N N . GLU A 1 107 ? -4.555 1.836 17.25 1 97.88 107 GLU A N 1
ATOM 825 C CA . GLU A 1 107 ? -4.574 1.432 18.656 1 97.88 107 GLU A CA 1
ATOM 826 C C . GLU A 1 107 ? -3.182 1.502 19.266 1 97.88 107 GLU A C 1
ATOM 828 O O . GLU A 1 107 ? -2.197 1.109 18.641 1 97.88 107 GLU A O 1
ATOM 833 N N . ASN A 1 108 ? -3.154 1.89 20.547 1 97.31 108 ASN A N 1
ATOM 834 C CA . ASN A 1 108 ? -1.889 2.207 21.203 1 97.31 108 ASN A CA 1
ATOM 835 C C . ASN A 1 108 ? -0.962 0.995 21.25 1 97.31 108 ASN A C 1
ATOM 837 O O . ASN A 1 108 ? 0.229 1.107 20.953 1 97.31 108 ASN A O 1
ATOM 841 N N . SER A 1 109 ? -1.488 -0.13 21.594 1 97.25 109 SER A N 1
ATOM 842 C CA . SER A 1 109 ? -0.641 -1.313 21.703 1 97.25 109 SER A CA 1
ATOM 843 C C . SER A 1 109 ? -0.088 -1.717 20.328 1 97.25 109 SER A C 1
ATOM 845 O O . SER A 1 109 ? 1.071 -2.123 20.219 1 97.25 109 SER A O 1
ATOM 847 N N . ILE A 1 110 ? -0.913 -1.608 19.328 1 96.81 110 ILE A N 1
ATOM 848 C CA . ILE A 1 110 ? -0.49 -1.912 17.953 1 96.81 110 ILE A CA 1
ATOM 849 C C . ILE A 1 110 ? 0.576 -0.914 17.516 1 96.81 110 ILE A C 1
ATOM 851 O O . ILE A 1 110 ? 1.609 -1.304 16.969 1 96.81 110 ILE A O 1
ATOM 855 N N . LEU A 1 111 ? 0.313 0.362 17.844 1 97.88 111 LEU A N 1
ATOM 856 C CA . LEU A 1 111 ? 1.275 1.397 17.469 1 97.88 111 LEU A CA 1
ATOM 857 C C . LEU A 1 111 ? 2.605 1.176 18.188 1 97.88 111 LEU A C 1
ATOM 859 O O . LEU A 1 111 ? 3.67 1.345 17.594 1 97.88 111 LEU A O 1
ATOM 863 N N . TYR A 1 112 ? 2.52 0.814 19.469 1 98.06 112 TYR A N 1
ATOM 864 C CA . TYR A 1 112 ? 3.725 0.524 20.234 1 98.06 112 TYR A CA 1
ATOM 865 C C . TYR A 1 112 ? 4.57 -0.54 19.547 1 98.06 112 TYR A C 1
ATOM 867 O O . TYR A 1 112 ? 5.777 -0.362 19.359 1 98.06 112 TYR A O 1
ATOM 875 N N . ASP A 1 113 ? 3.961 -1.586 19.125 1 96.19 113 ASP A N 1
ATOM 876 C CA . ASP A 1 113 ? 4.656 -2.688 18.469 1 96.19 113 ASP A CA 1
ATOM 877 C C . ASP A 1 113 ? 5.289 -2.23 17.156 1 96.19 113 ASP A C 1
ATOM 879 O O . ASP A 1 113 ? 6.438 -2.564 16.875 1 96.19 113 ASP A O 1
ATOM 883 N N . ARG A 1 114 ? 4.59 -1.502 16.375 1 95.44 114 ARG A N 1
ATOM 884 C CA . ARG A 1 114 ? 5.09 -1.032 15.094 1 95.44 114 ARG A CA 1
ATOM 885 C C . ARG A 1 114 ? 6.301 -0.124 15.273 1 95.44 114 ARG A C 1
ATOM 887 O O . ARG A 1 114 ? 7.305 -0.272 14.57 1 95.44 114 ARG A O 1
ATOM 894 N N . LEU A 1 115 ? 6.164 0.793 16.25 1 96.62 115 LEU A N 1
ATOM 895 C CA . LEU A 1 115 ? 7.242 1.749 16.484 1 96.62 115 LEU A CA 1
ATOM 896 C C . LEU A 1 115 ? 8.484 1.045 17.016 1 96.62 115 LEU A C 1
ATOM 898 O O . LEU A 1 115 ? 9.609 1.373 16.625 1 96.62 115 LEU A O 1
ATOM 902 N N . THR A 1 116 ? 8.281 0.063 17.875 1 95.81 116 THR A N 1
ATOM 903 C CA . THR A 1 116 ? 9.414 -0.679 18.422 1 95.81 116 THR A CA 1
ATOM 904 C C . THR A 1 116 ? 10.102 -1.497 17.328 1 95.81 116 THR A C 1
ATOM 906 O O . THR A 1 116 ? 11.328 -1.568 17.266 1 95.81 116 THR A O 1
ATOM 909 N N . LYS A 1 117 ? 9.336 -2.053 16.453 1 91.25 117 LYS A N 1
ATOM 910 C CA . LYS A 1 117 ? 9.883 -2.811 15.328 1 91.25 117 LYS A CA 1
ATOM 911 C C . LYS A 1 117 ? 10.688 -1.906 14.398 1 91.25 117 LYS A C 1
ATOM 913 O O . LYS A 1 117 ? 11.633 -2.357 13.742 1 91.25 117 LYS A O 1
ATOM 918 N N . ARG A 1 118 ? 10.336 -0.649 14.352 1 91.38 118 ARG A N 1
ATOM 919 C CA . ARG A 1 118 ? 11.031 0.332 13.531 1 91.38 118 ARG A CA 1
ATOM 920 C C . ARG A 1 118 ? 12.297 0.835 14.227 1 91.38 118 ARG A C 1
ATOM 922 O O . ARG A 1 118 ? 13.023 1.67 13.68 1 91.38 118 ARG A O 1
ATOM 929 N N . GLY A 1 119 ? 12.445 0.428 15.43 1 91.69 119 GLY A N 1
ATOM 930 C CA . GLY A 1 119 ? 13.656 0.781 16.141 1 91.69 119 GLY A CA 1
ATOM 931 C C . GLY A 1 119 ? 13.5 2.012 17.016 1 91.69 119 GLY A C 1
ATOM 932 O O . GLY A 1 119 ? 14.492 2.572 17.484 1 91.69 119 GLY A O 1
ATOM 933 N N . TYR A 1 120 ? 12.195 2.467 17.125 1 93.88 120 TYR A N 1
ATOM 934 C CA . TYR A 1 120 ? 11.977 3.6 18.016 1 93.88 120 TYR A CA 1
ATOM 935 C C . TYR A 1 120 ? 12.172 3.193 19.469 1 93.88 120 TYR A C 1
ATOM 937 O O . TYR A 1 120 ? 11.797 2.086 19.859 1 93.88 120 TYR A O 1
ATOM 945 N N . SER A 1 121 ? 12.789 4.059 20.234 1 94.06 121 SER A N 1
ATOM 946 C CA . SER A 1 121 ? 13.023 3.822 21.656 1 94.06 121 SER A CA 1
ATOM 947 C C . SER A 1 121 ? 13.109 5.137 22.422 1 94.06 121 SER A C 1
ATOM 949 O O . SER A 1 121 ? 13.078 6.215 21.828 1 94.06 121 SER A O 1
ATOM 951 N N . GLY A 1 122 ? 13 5.023 23.766 1 93.81 122 GLY A N 1
ATOM 952 C CA . GLY A 1 122 ? 13.195 6.195 24.609 1 93.81 122 GLY A CA 1
ATOM 953 C C . GLY A 1 122 ? 12.18 7.293 24.344 1 93.81 122 GLY A C 1
ATOM 954 O O . GLY A 1 122 ? 10.977 7.039 24.297 1 93.81 122 GLY A O 1
ATOM 955 N N . THR A 1 123 ? 12.711 8.484 24.188 1 93.88 123 THR A N 1
ATOM 956 C CA . THR A 1 123 ? 11.891 9.688 24.062 1 93.88 123 THR A CA 1
ATOM 957 C C . THR A 1 123 ? 11.117 9.68 22.75 1 93.88 123 THR A C 1
ATOM 959 O O . THR A 1 123 ? 9.953 10.094 22.719 1 93.88 123 THR A O 1
ATOM 962 N N . LYS A 1 124 ? 11.781 9.266 21.703 1 94.25 124 LYS A N 1
ATOM 963 C CA . LYS A 1 124 ? 11.109 9.219 20.406 1 94.25 124 LYS A CA 1
ATOM 964 C C . LYS A 1 124 ? 9.883 8.32 20.453 1 94.25 124 LYS A C 1
ATOM 966 O O . LYS A 1 124 ? 8.805 8.703 19.984 1 94.25 124 LYS A O 1
ATOM 971 N N . LEU A 1 125 ? 10.039 7.18 21.062 1 96.31 125 LEU A N 1
ATOM 972 C CA . LEU A 1 125 ? 8.93 6.234 21.188 1 96.31 125 LEU A CA 1
ATOM 973 C C . LEU A 1 125 ? 7.824 6.812 22.062 1 96.31 125 LEU A C 1
ATOM 975 O O . LEU A 1 125 ? 6.664 6.852 21.656 1 96.31 125 LEU A O 1
ATOM 979 N N . SER A 1 126 ? 8.172 7.301 23.234 1 96.88 126 SER A N 1
ATOM 980 C CA . SER A 1 126 ? 7.191 7.805 24.188 1 96.88 126 SER A CA 1
ATOM 981 C C . SER A 1 126 ? 6.445 9.016 23.641 1 96.88 126 SER A C 1
ATOM 983 O O . SER A 1 126 ? 5.234 9.141 23.828 1 96.88 126 SER A O 1
ATOM 985 N N . ASN A 1 127 ? 7.109 9.844 22.984 1 95.62 127 ASN A N 1
ATOM 986 C CA . ASN A 1 127 ? 6.492 11.047 22.422 1 95.62 127 ASN A CA 1
ATOM 987 C C . ASN A 1 127 ? 5.449 10.695 21.359 1 95.62 127 ASN A C 1
ATOM 989 O O . ASN A 1 127 ? 4.359 11.266 21.344 1 95.62 127 ASN A O 1
ATOM 993 N N . ASN A 1 128 ? 5.816 9.805 20.469 1 96.62 128 ASN A N 1
ATOM 994 C CA . ASN A 1 128 ? 4.879 9.406 19.438 1 96.62 128 ASN A CA 1
ATOM 995 C C . ASN A 1 128 ? 3.664 8.688 20.016 1 96.62 128 ASN A C 1
ATOM 997 O O . ASN A 1 128 ? 2.537 8.891 19.562 1 96.62 128 ASN A O 1
ATOM 1001 N N . LEU A 1 129 ? 3.914 7.875 21.016 1 97.88 129 LEU A N 1
ATOM 1002 C CA . LEU A 1 129 ? 2.803 7.188 21.656 1 97.88 129 LEU A CA 1
ATOM 1003 C C . LEU A 1 129 ? 1.865 8.188 22.328 1 97.88 129 LEU A C 1
ATOM 1005 O O . LEU A 1 129 ? 0.643 8.07 22.219 1 97.88 129 LEU A O 1
ATOM 1009 N N . GLU A 1 130 ? 2.422 9.133 23.016 1 97.81 130 GLU A N 1
ATOM 1010 C CA . GLU A 1 130 ? 1.62 10.156 23.672 1 97.81 130 GLU A CA 1
ATOM 1011 C C . GLU A 1 130 ? 0.823 10.969 22.656 1 97.81 130 GLU A C 1
ATOM 1013 O O . GLU A 1 130 ? -0.348 11.281 22.875 1 97.81 130 GLU A O 1
ATOM 1018 N N . CYS A 1 131 ? 1.499 11.297 21.562 1 97.25 131 CYS A N 1
ATOM 1019 C CA . CYS A 1 131 ? 0.824 12.016 20.5 1 97.25 131 CYS A CA 1
ATOM 1020 C C . CYS A 1 131 ? -0.42 11.273 20.031 1 97.25 131 CYS A C 1
ATOM 1022 O O . CYS A 1 131 ? -1.474 11.875 19.828 1 97.25 131 CYS A O 1
ATOM 1024 N N . GLU A 1 132 ? -0.317 9.938 19.906 1 98.44 132 GLU A N 1
ATOM 1025 C CA . GLU A 1 132 ? -1.441 9.125 19.453 1 98.44 132 GLU A CA 1
ATOM 1026 C C . GLU A 1 132 ? -2.508 9.016 20.547 1 98.44 132 GLU A C 1
ATOM 1028 O O . GLU A 1 132 ? -3.699 9.172 20.266 1 98.44 132 GLU A O 1
ATOM 1033 N N . ILE A 1 133 ? -2.086 8.805 21.75 1 98 133 ILE A N 1
ATOM 1034 C CA . ILE A 1 133 ? -2.982 8.617 22.891 1 98 133 ILE A CA 1
ATOM 1035 C C . ILE A 1 133 ? -3.844 9.867 23.078 1 98 133 ILE A C 1
ATOM 1037 O O . ILE A 1 133 ? -5.055 9.766 23.297 1 98 133 ILE A O 1
ATOM 1041 N N . PHE A 1 134 ? -3.309 11.062 22.891 1 97.75 134 PHE A N 1
ATOM 1042 C CA . PHE A 1 134 ? -4.012 12.312 23.172 1 97.75 134 PHE A CA 1
ATOM 1043 C C . PHE A 1 134 ? -4.645 12.883 21.906 1 97.75 134 PHE A C 1
ATOM 1045 O O . PHE A 1 134 ? -5.191 13.984 21.922 1 97.75 134 PHE A O 1
ATOM 1052 N N . GLY A 1 135 ? -4.527 12.219 20.844 1 97.75 135 GLY A N 1
ATOM 1053 C CA . GLY A 1 135 ? -5.16 12.656 19.609 1 97.75 135 GLY A CA 1
ATOM 1054 C C . GLY A 1 135 ? -4.621 13.977 19.094 1 97.75 135 GLY A C 1
ATOM 1055 O O . GLY A 1 135 ? -5.371 14.789 18.547 1 97.75 135 GLY A O 1
ATOM 1056 N N . ILE A 1 136 ? -3.307 14.148 19.203 1 97.88 136 ILE A N 1
ATOM 1057 C CA . ILE A 1 136 ? -2.693 15.445 18.938 1 97.88 136 ILE A CA 1
ATOM 1058 C C . ILE A 1 136 ? -2.832 15.773 17.453 1 97.88 136 ILE A C 1
ATOM 1060 O O . ILE A 1 136 ? -3.186 16.906 17.094 1 97.88 136 ILE A O 1
ATOM 1064 N N . LEU A 1 137 ? -2.623 14.812 16.578 1 98.19 137 LEU A N 1
ATOM 1065 C CA . LEU A 1 137 ? -2.643 15.078 15.148 1 98.19 137 LEU A CA 1
ATOM 1066 C C . LEU A 1 137 ? -4.07 15.281 14.648 1 98.19 137 LEU A C 1
ATOM 1068 O O . LEU A 1 137 ? -4.301 16.062 13.727 1 98.19 137 LEU A O 1
ATOM 1072 N N . LEU A 1 138 ? -5.047 14.57 15.25 1 98.56 138 LEU A N 1
ATOM 1073 C CA . LEU A 1 138 ? -6.441 14.805 14.891 1 98.56 138 LEU A CA 1
ATOM 1074 C C . LEU A 1 138 ? -6.867 16.219 15.289 1 98.56 138 LEU A C 1
ATOM 1076 O O . LEU A 1 138 ? -7.484 16.922 14.492 1 98.56 138 LEU A O 1
ATOM 1080 N N . GLU A 1 139 ? -6.512 16.609 16.453 1 98.31 139 GLU A N 1
ATOM 1081 C CA . GLU A 1 139 ? -6.844 17.953 16.922 1 98.31 139 GLU A CA 1
ATOM 1082 C C . GLU A 1 139 ? -6.18 19.016 16.047 1 98.31 139 GLU A C 1
ATOM 1084 O O . GLU A 1 139 ? -6.809 20.016 15.695 1 98.31 139 GLU A O 1
ATOM 1089 N N . GLU A 1 140 ? -4.941 18.766 15.719 1 98.44 140 GLU A N 1
ATOM 1090 C CA . GLU A 1 140 ? -4.23 19.672 14.828 1 98.44 140 GLU A CA 1
ATOM 1091 C C . GLU A 1 140 ? -4.957 19.844 13.5 1 98.44 140 GLU A C 1
ATOM 1093 O O . GLU A 1 140 ? -5.125 20.953 13.008 1 98.44 140 GLU A O 1
ATOM 1098 N N . ALA A 1 141 ? -5.414 18.75 12.922 1 98.62 141 ALA A N 1
ATOM 1099 C CA . ALA A 1 141 ? -6.129 18.781 11.648 1 98.62 141 ALA A CA 1
ATOM 1100 C C . ALA A 1 141 ? -7.441 19.547 11.773 1 98.62 141 ALA A C 1
ATOM 1102 O O . ALA A 1 141 ? -7.754 20.391 10.93 1 98.62 141 ALA A O 1
ATOM 1103 N N . LYS A 1 142 ? -8.133 19.359 12.844 1 98.38 142 LYS A N 1
ATOM 1104 C CA . LYS A 1 142 ? -9.422 20 13.062 1 98.38 142 LYS A CA 1
ATOM 1105 C C . LYS A 1 142 ? -9.258 21.5 13.266 1 98.38 142 LYS A C 1
ATOM 1107 O O . LYS A 1 142 ? -10.133 22.281 12.898 1 98.38 142 LYS A O 1
ATOM 1112 N N . GLU A 1 143 ? -8.141 21.844 13.789 1 98.06 143 GLU A N 1
ATOM 1113 C CA . GLU A 1 143 ? -7.875 23.25 14.039 1 98.06 143 GLU A CA 1
ATOM 1114 C C . GLU A 1 143 ? -7.371 23.953 12.789 1 98.06 143 GLU A C 1
ATOM 1116 O O . GLU A 1 143 ? -7.512 25.172 12.648 1 98.06 143 GLU A O 1
ATOM 1121 N N . SER A 1 144 ? -6.785 23.156 11.906 1 98 144 SER A N 1
ATOM 1122 C CA . SER A 1 144 ? -6.094 23.75 10.766 1 98 144 SER A CA 1
ATOM 1123 C C . SER A 1 144 ? -6.977 23.75 9.523 1 98 144 SER A C 1
ATOM 1125 O O . SER A 1 144 ? -6.734 24.516 8.586 1 98 144 SER A O 1
ATOM 1127 N N . TYR A 1 145 ? -8.055 22.891 9.5 1 98.44 145 TYR A N 1
ATOM 1128 C CA . TYR A 1 145 ? -8.875 22.734 8.305 1 98.44 145 TYR A CA 1
ATOM 1129 C C . TYR A 1 145 ? -10.359 22.766 8.664 1 98.44 145 TYR A C 1
ATOM 1131 O O . TYR A 1 145 ? -10.727 22.578 9.82 1 98.44 145 TYR A O 1
ATOM 1139 N N . LYS A 1 146 ? -11.117 23.094 7.625 1 97.56 146 LYS A N 1
ATOM 1140 C CA . LYS A 1 146 ? -12.562 23 7.824 1 97.56 146 LYS A CA 1
ATOM 1141 C C . LYS A 1 146 ? -12.969 21.594 8.25 1 97.56 146 LYS A C 1
ATOM 1143 O O . LYS A 1 146 ? -12.477 20.609 7.703 1 97.56 146 LYS A O 1
ATOM 1148 N N . GLU A 1 147 ? -13.836 21.531 9.172 1 96.44 147 GLU A N 1
ATOM 1149 C CA . GLU A 1 147 ? -14.211 20.266 9.797 1 96.44 147 GLU A CA 1
ATOM 1150 C C . GLU A 1 147 ? -14.75 19.281 8.773 1 96.44 147 GLU A C 1
ATOM 1152 O O . GLU A 1 147 ? -14.484 18.078 8.859 1 96.44 147 GLU A O 1
ATOM 1157 N N . HIS A 1 148 ? -15.43 19.75 7.805 1 96.62 148 HIS A N 1
ATOM 1158 C CA . HIS A 1 148 ? -16.125 18.844 6.898 1 96.62 148 HIS A CA 1
ATOM 1159 C C . HIS A 1 148 ? -15.164 18.156 5.945 1 96.62 148 HIS A C 1
ATOM 1161 O O . HIS A 1 148 ? -15.516 17.172 5.301 1 96.62 148 HIS A O 1
ATOM 1167 N N . ILE A 1 149 ? -13.922 18.625 5.836 1 97.62 149 ILE A N 1
ATOM 1168 C CA . ILE A 1 149 ? -13.008 17.938 4.93 1 97.62 149 ILE A CA 1
ATOM 1169 C C . ILE A 1 149 ? -12.039 17.062 5.73 1 97.62 149 ILE A C 1
ATOM 1171 O O . ILE A 1 149 ? -11.172 16.391 5.156 1 97.62 149 ILE A O 1
ATOM 1175 N N . VAL A 1 150 ? -12.156 17.062 7.113 1 98.69 150 VAL A N 1
ATOM 1176 C CA . VAL A 1 150 ? -11.297 16.25 7.977 1 98.69 150 VAL A CA 1
ATOM 1177 C C . VAL A 1 150 ? -12 14.953 8.336 1 98.69 150 VAL A C 1
ATOM 1179 O O . VAL A 1 150 ? -13.148 14.969 8.797 1 98.69 150 VAL A O 1
ATOM 1182 N N . THR A 1 151 ? -11.359 13.812 8.07 1 98.56 151 THR A N 1
ATOM 1183 C CA . THR A 1 151 ? -11.891 12.5 8.414 1 98.56 151 THR A CA 1
ATOM 1184 C C . THR A 1 151 ? -10.844 11.664 9.133 1 98.56 151 THR A C 1
ATOM 1186 O O . THR A 1 151 ? -9.688 11.609 8.711 1 98.56 151 THR A O 1
ATOM 1189 N N . SER A 1 152 ? -11.18 11.102 10.25 1 98.62 152 SER A N 1
ATOM 1190 C CA . SER A 1 152 ? -10.32 10.133 10.922 1 98.62 152 SER A CA 1
ATOM 1191 C C . SER A 1 152 ? -10.648 8.711 10.492 1 98.62 152 SER A C 1
ATOM 1193 O O . SER A 1 152 ? -11.82 8.344 10.375 1 98.62 152 SER A O 1
ATOM 1195 N N . LEU A 1 153 ? -9.664 7.918 10.188 1 98.62 153 LEU A N 1
ATOM 1196 C CA . LEU A 1 153 ? -9.836 6.527 9.781 1 98.62 153 LEU A CA 1
ATOM 1197 C C . LEU A 1 153 ? -8.953 5.602 10.617 1 98.62 153 LEU A C 1
ATOM 1199 O O . LEU A 1 153 ? -7.805 5.93 10.906 1 98.62 153 LEU A O 1
ATOM 1203 N N . GLN A 1 154 ? -9.477 4.465 10.969 1 98.06 154 GLN A N 1
ATOM 1204 C CA . GLN A 1 154 ? -8.711 3.449 11.688 1 98.06 154 GLN A CA 1
ATOM 1205 C C . GLN A 1 154 ? -7.719 2.752 10.758 1 98.06 154 GLN A C 1
ATOM 1207 O O . GLN A 1 154 ? -8.055 2.426 9.617 1 98.06 154 GLN A O 1
ATOM 1212 N N . SER A 1 155 ? -6.551 2.521 11.266 1 97.88 155 SER A N 1
ATOM 1213 C CA . SER A 1 155 ? -5.48 1.883 10.508 1 97.88 155 SER A CA 1
ATOM 1214 C C . SER A 1 155 ? -4.684 0.919 11.383 1 97.88 155 SER A C 1
ATOM 1216 O O . SER A 1 155 ? -3.502 1.151 11.656 1 97.88 155 SER A O 1
ATOM 1218 N N . ASP A 1 156 ? -5.273 -0.172 11.773 1 96.88 156 ASP A N 1
ATOM 1219 C CA . ASP A 1 156 ? -4.648 -1.154 12.656 1 96.88 156 ASP A CA 1
ATOM 1220 C C . ASP A 1 156 ? -4.176 -2.375 11.875 1 96.88 156 ASP A C 1
ATOM 1222 O O . ASP A 1 156 ? -3.162 -2.986 12.211 1 96.88 156 ASP A O 1
ATOM 1226 N N . THR A 1 157 ? -4.914 -2.729 10.852 1 94.75 157 THR A N 1
ATOM 1227 C CA . THR A 1 157 ? -4.672 -3.969 10.117 1 94.75 157 THR A CA 1
ATOM 1228 C C . THR A 1 157 ? -4.504 -3.695 8.633 1 94.75 157 THR A C 1
ATOM 1230 O O . THR A 1 157 ? -4.793 -2.592 8.156 1 94.75 157 THR A O 1
ATOM 1233 N N . ILE A 1 158 ? -4 -4.676 7.91 1 93.31 158 ILE A N 1
ATOM 1234 C CA . ILE A 1 158 ? -3.883 -4.59 6.457 1 93.31 158 ILE A CA 1
ATOM 1235 C C . ILE A 1 158 ? -5.266 -4.391 5.84 1 93.31 158 ILE A C 1
ATOM 1237 O O . ILE A 1 158 ? -5.414 -3.648 4.863 1 93.31 158 ILE A O 1
ATOM 1241 N N . GLU A 1 159 ? -6.289 -5.008 6.434 1 92.94 159 GLU A N 1
ATOM 1242 C CA . GLU A 1 159 ? -7.66 -4.832 5.965 1 92.94 159 GLU A CA 1
ATOM 1243 C C . GLU A 1 159 ? -8.125 -3.387 6.125 1 92.94 159 GLU A C 1
ATOM 1245 O O . GLU A 1 159 ? -8.875 -2.875 5.297 1 92.94 159 GLU A O 1
ATOM 1250 N N . ASP A 1 160 ? -7.688 -2.807 7.211 1 96.38 160 ASP A N 1
ATOM 1251 C CA . ASP A 1 160 ? -8.008 -1.393 7.379 1 96.38 160 ASP A CA 1
ATOM 1252 C C . ASP A 1 160 ? -7.48 -0.566 6.207 1 96.38 160 ASP A C 1
ATOM 1254 O O . ASP A 1 160 ? -8.18 0.311 5.699 1 96.38 160 ASP A O 1
ATOM 1258 N N . ILE A 1 161 ? -6.242 -0.862 5.789 1 96.12 161 ILE A N 1
ATOM 1259 C CA . ILE A 1 161 ? -5.645 -0.142 4.672 1 96.12 161 ILE A CA 1
ATOM 1260 C C . ILE A 1 161 ? -6.496 -0.336 3.418 1 96.12 161 ILE A C 1
ATOM 1262 O O . ILE A 1 161 ? -6.82 0.632 2.727 1 96.12 161 ILE A O 1
ATOM 1266 N N . SER A 1 162 ? -6.875 -1.552 3.172 1 93.69 162 SER A N 1
ATOM 1267 C CA . SER A 1 162 ? -7.672 -1.857 1.988 1 93.69 162 SER A CA 1
ATOM 1268 C C . SER A 1 162 ? -9.008 -1.118 2.014 1 93.69 162 SER A C 1
ATOM 1270 O O . SER A 1 162 ? -9.406 -0.524 1.013 1 93.69 162 SER A O 1
ATOM 1272 N N . THR A 1 163 ? -9.648 -1.139 3.119 1 95.56 163 THR A N 1
ATOM 1273 C CA . THR A 1 163 ? -10.938 -0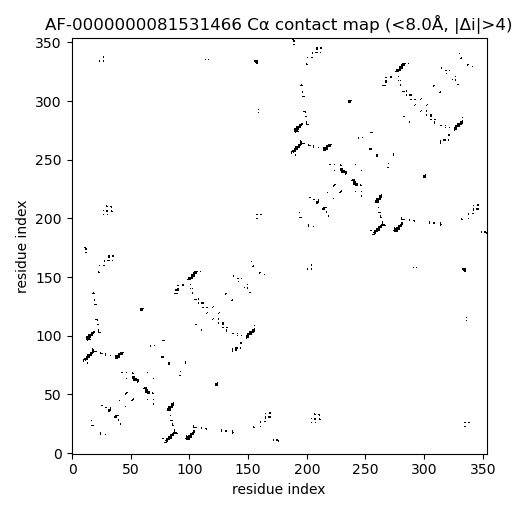.475 3.279 1 95.56 163 THR A CA 1
ATOM 1274 C C . THR A 1 163 ? -10.789 1.036 3.123 1 95.56 163 THR A C 1
ATOM 1276 O O . THR A 1 163 ? -11.602 1.678 2.451 1 95.56 163 THR A O 1
ATOM 1279 N N . ASN A 1 164 ? -9.766 1.567 3.758 1 98 164 ASN A N 1
ATOM 1280 C CA . ASN A 1 164 ? -9.508 3 3.662 1 98 164 ASN A CA 1
ATOM 1281 C C . ASN A 1 164 ? -9.258 3.43 2.219 1 98 164 ASN A C 1
ATOM 1283 O O . ASN A 1 164 ? -9.805 4.434 1.761 1 98 164 ASN A O 1
ATOM 1287 N N . VAL A 1 165 ? -8.43 2.67 1.513 1 97.5 165 VAL A N 1
ATOM 1288 C CA . VAL A 1 165 ? -8.094 2.975 0.125 1 97.5 165 VAL A CA 1
ATOM 1289 C C . VAL A 1 165 ? -9.352 2.908 -0.737 1 97.5 165 VAL A C 1
ATOM 1291 O O . VAL A 1 165 ? -9.578 3.775 -1.583 1 97.5 165 VAL A O 1
ATOM 1294 N N . ALA A 1 166 ? -10.141 1.874 -0.506 1 96.06 166 ALA A N 1
ATOM 1295 C CA . ALA A 1 166 ? -11.391 1.755 -1.256 1 96.06 166 ALA A CA 1
ATOM 1296 C C . ALA A 1 166 ? -12.297 2.961 -1.015 1 96.06 166 ALA A C 1
ATOM 1298 O O . ALA A 1 166 ? -12.836 3.539 -1.961 1 96.06 166 ALA A O 1
ATOM 1299 N N . ARG A 1 167 ? -12.422 3.379 0.186 1 97.56 167 ARG A N 1
ATOM 1300 C CA . ARG A 1 167 ? -13.25 4.516 0.57 1 97.56 167 ARG A CA 1
ATOM 1301 C C . ARG A 1 167 ? -12.75 5.801 -0.083 1 97.56 167 ARG A C 1
ATOM 1303 O O . ARG A 1 167 ? -13.539 6.559 -0.654 1 97.56 167 ARG A O 1
ATOM 1310 N N . LEU A 1 168 ? -11.508 6.02 0.022 1 98 168 LEU A N 1
ATOM 1311 C CA . LEU A 1 168 ? -10.93 7.246 -0.511 1 98 168 LEU A CA 1
ATOM 1312 C C . LEU A 1 168 ? -10.984 7.258 -2.035 1 98 168 LEU A C 1
ATOM 1314 O O . LEU A 1 168 ? -11.164 8.312 -2.645 1 98 168 LEU A O 1
ATOM 1318 N N . THR A 1 169 ? -10.789 6.113 -2.645 1 97.19 169 THR A N 1
ATOM 1319 C CA . THR A 1 169 ? -10.914 6.008 -4.094 1 97.19 169 THR A CA 1
ATOM 1320 C C . THR A 1 169 ? -12.32 6.379 -4.551 1 97.19 169 THR A C 1
ATOM 1322 O O . THR A 1 169 ? -12.492 7.117 -5.523 1 97.19 169 THR A O 1
ATOM 1325 N N . GLU A 1 170 ? -13.297 5.879 -3.82 1 96.81 170 GLU A N 1
ATOM 1326 C CA . GLU A 1 170 ? -14.688 6.223 -4.129 1 96.81 170 GLU A CA 1
ATOM 1327 C C . GLU A 1 170 ? -14.93 7.719 -3.965 1 96.81 170 GLU A C 1
ATOM 1329 O O . GLU A 1 170 ? -15.586 8.344 -4.801 1 96.81 170 GLU A O 1
ATOM 1334 N N . TRP A 1 171 ? -14.445 8.281 -2.926 1 97.12 171 TRP A N 1
ATOM 1335 C CA . TRP A 1 171 ? -14.594 9.703 -2.654 1 97.12 171 TRP A CA 1
ATOM 1336 C C . TRP A 1 171 ? -13.992 10.539 -3.781 1 97.12 171 TRP A C 1
ATOM 1338 O O . TRP A 1 171 ? -14.609 11.5 -4.246 1 97.12 171 TRP A O 1
ATOM 1348 N N . ILE A 1 172 ? -12.766 10.18 -4.207 1 96.25 172 ILE A N 1
ATOM 1349 C CA . ILE A 1 172 ? -12.086 10.891 -5.289 1 96.25 172 ILE A CA 1
ATOM 1350 C C . ILE A 1 172 ? -12.906 10.789 -6.57 1 96.25 172 ILE A C 1
ATOM 1352 O O . ILE A 1 172 ? -13.039 11.766 -7.309 1 96.25 172 ILE A O 1
ATOM 1356 N N . GLY A 1 173 ? -13.438 9.625 -6.844 1 93.94 173 GLY A N 1
ATOM 1357 C CA . GLY A 1 173 ? -14.273 9.438 -8.016 1 93.94 173 GLY A CA 1
ATOM 1358 C C . GLY A 1 173 ? -15.516 10.312 -8.008 1 93.94 173 GLY A C 1
ATOM 1359 O O . GLY A 1 173 ? -15.945 10.797 -9.055 1 93.94 173 GLY A O 1
ATOM 1360 N N . ALA A 1 174 ? -16.062 10.547 -6.898 1 92.62 174 ALA A N 1
ATOM 1361 C CA . ALA A 1 174 ? -17.297 11.32 -6.75 1 92.62 174 ALA A CA 1
ATOM 1362 C C . ALA A 1 174 ? -17 12.82 -6.73 1 92.62 174 ALA A C 1
ATOM 1364 O O . ALA A 1 174 ? -17.906 13.641 -6.887 1 92.62 174 ALA A O 1
ATOM 1365 N N . TRP A 1 175 ? -15.82 13.203 -6.465 1 87.56 175 TRP A N 1
ATOM 1366 C CA . TRP A 1 175 ? -15.445 14.609 -6.332 1 87.56 175 TRP A CA 1
ATOM 1367 C C . TRP A 1 175 ? -15.711 15.367 -7.625 1 87.56 175 TRP A C 1
ATOM 1369 O O . TRP A 1 175 ? -16.172 16.516 -7.598 1 87.56 175 TRP A O 1
ATOM 1379 N N . ARG A 1 176 ? -15.266 14.75 -8.953 1 68.06 176 ARG A N 1
ATOM 1380 C CA . ARG A 1 176 ? -15.438 15.445 -10.227 1 68.06 176 ARG A CA 1
ATOM 1381 C C . ARG A 1 176 ? -16.906 15.508 -10.617 1 68.06 176 ARG A C 1
ATOM 1383 O O . ARG A 1 176 ? -17.312 16.359 -11.414 1 68.06 176 ARG A O 1
ATOM 1390 N N . SER A 1 177 ? -17.609 14.562 -10.031 1 57.38 177 SER A N 1
ATOM 1391 C CA . SER A 1 177 ? -18.953 14.531 -10.594 1 57.38 177 SER A CA 1
ATOM 1392 C C . SER A 1 177 ? -19.844 15.57 -9.93 1 57.38 177 SER A C 1
ATOM 1394 O O . SER A 1 177 ? -19.641 15.922 -8.773 1 57.38 177 SER A O 1
ATOM 1396 N N . MET B 1 1 ? 26.094 -22.172 -38.188 1 27.92 1 MET B N 1
ATOM 1397 C CA . MET B 1 1 ? 26.547 -21.5 -36.969 1 27.92 1 MET B CA 1
ATOM 1398 C C . MET B 1 1 ? 25.375 -21.094 -36.094 1 27.92 1 MET B C 1
ATOM 1400 O O . MET B 1 1 ? 24.453 -20.406 -36.531 1 27.92 1 MET B O 1
ATOM 1404 N N . ALA B 1 2 ? 24.781 -21.906 -35.031 1 28.25 2 ALA B N 1
ATOM 1405 C CA . ALA B 1 2 ? 23.422 -21.891 -34.5 1 28.25 2 ALA B CA 1
ATOM 1406 C C . ALA B 1 2 ? 23.094 -20.547 -33.875 1 28.25 2 ALA B C 1
ATOM 1408 O O . ALA B 1 2 ? 23.859 -20.062 -33.031 1 28.25 2 ALA B O 1
ATOM 1409 N N . ARG B 1 3 ? 22.609 -19.594 -34.5 1 33.22 3 ARG B N 1
ATOM 1410 C CA . ARG B 1 3 ? 22.438 -18.234 -34 1 33.22 3 ARG B CA 1
ATOM 1411 C C . ARG B 1 3 ? 21.984 -18.219 -32.562 1 33.22 3 ARG B C 1
ATOM 1413 O O . ARG B 1 3 ? 20.922 -18.75 -32.219 1 33.22 3 ARG B O 1
ATOM 1420 N N . GLY B 1 4 ? 22.578 -18.406 -31.422 1 31.62 4 GLY B N 1
ATOM 1421 C CA . GLY B 1 4 ? 22.609 -18.828 -30.031 1 31.62 4 GLY B CA 1
ATOM 1422 C C . GLY B 1 4 ? 21.547 -18.141 -29.188 1 31.62 4 GLY B C 1
ATOM 1423 O O . GLY B 1 4 ? 21.047 -17.078 -29.547 1 31.62 4 GLY B O 1
ATOM 1424 N N . ASN B 1 5 ? 20.562 -18.688 -28.281 1 35.75 5 ASN B N 1
ATOM 1425 C CA . ASN B 1 5 ? 19.312 -18.125 -27.797 1 35.75 5 ASN B CA 1
ATOM 1426 C C . ASN B 1 5 ? 19.453 -16.641 -27.453 1 35.75 5 ASN B C 1
ATOM 1428 O O . ASN B 1 5 ? 20.094 -16.297 -26.453 1 35.75 5 ASN B O 1
ATOM 1432 N N . THR B 1 6 ? 19.734 -15.695 -28.156 1 38.78 6 THR B N 1
ATOM 1433 C CA . THR B 1 6 ? 19.969 -14.258 -28.078 1 38.78 6 THR B CA 1
ATOM 1434 C C . THR B 1 6 ? 18.922 -13.586 -27.188 1 38.78 6 THR B C 1
ATOM 1436 O O . THR B 1 6 ? 17.922 -13.07 -27.688 1 38.78 6 THR B O 1
ATOM 1439 N N . GLY B 1 7 ? 18.078 -14.258 -26.25 1 43.12 7 GLY B N 1
ATOM 1440 C CA . GLY B 1 7 ? 16.984 -13.852 -25.391 1 43.12 7 GLY B CA 1
ATOM 1441 C C . GLY B 1 7 ? 17.188 -12.469 -24.781 1 43.12 7 GLY B C 1
ATOM 1442 O O . GLY B 1 7 ? 18.172 -12.219 -24.094 1 43.12 7 GLY B O 1
ATOM 1443 N N . THR B 1 8 ? 16.906 -11.406 -25.344 1 52.47 8 THR B N 1
ATOM 1444 C CA . THR B 1 8 ? 17.031 -10 -24.984 1 52.47 8 THR B CA 1
ATOM 1445 C C . THR B 1 8 ? 16.656 -9.789 -23.516 1 52.47 8 THR B C 1
ATOM 1447 O O . THR B 1 8 ? 15.555 -10.156 -23.094 1 52.47 8 THR B O 1
ATOM 1450 N N . ARG B 1 9 ? 17.562 -9.938 -22.625 1 68.25 9 ARG B N 1
ATOM 1451 C CA . ARG B 1 9 ? 17.484 -9.766 -21.172 1 68.25 9 ARG B CA 1
ATOM 1452 C C . ARG B 1 9 ? 16.75 -8.477 -20.812 1 68.25 9 ARG B C 1
ATOM 1454 O O . ARG B 1 9 ? 17.062 -7.406 -21.344 1 68.25 9 ARG B O 1
ATOM 1461 N N . ARG B 1 10 ? 15.555 -8.617 -20.281 1 84 10 ARG B N 1
ATOM 1462 C CA . ARG B 1 10 ? 14.805 -7.469 -19.797 1 84 10 ARG B CA 1
ATOM 1463 C C . ARG B 1 10 ? 15.688 -6.535 -18.984 1 84 10 ARG B C 1
ATOM 1465 O O . ARG B 1 10 ? 16.562 -6.992 -18.234 1 84 10 ARG B O 1
ATOM 1472 N N . ILE B 1 11 ? 15.539 -5.242 -19.297 1 87.81 11 ILE B N 1
ATOM 1473 C CA . ILE B 1 11 ? 16.25 -4.23 -18.531 1 87.81 11 ILE B CA 1
ATOM 1474 C C . ILE B 1 11 ? 15.703 -4.168 -17.109 1 87.81 11 ILE B C 1
ATOM 1476 O O . ILE B 1 11 ? 16.469 -4.047 -16.141 1 87.81 11 ILE B O 1
ATOM 1480 N N . ARG B 1 12 ? 14.422 -4.336 -16.969 1 95.88 12 ARG B N 1
ATOM 1481 C CA . ARG B 1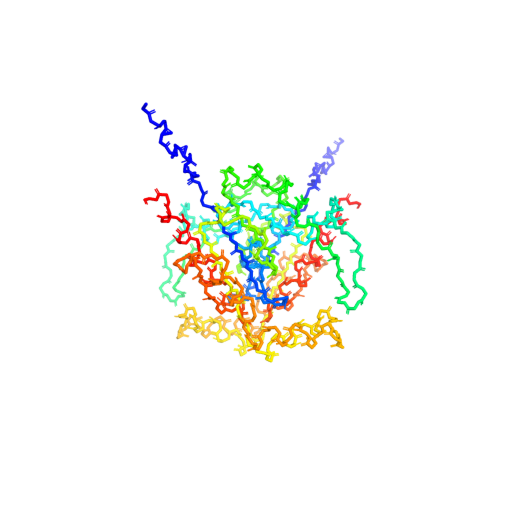 12 ? 13.742 -4.332 -15.672 1 95.88 12 ARG B CA 1
ATOM 1482 C C . ARG B 1 12 ? 13.117 -5.691 -15.383 1 95.88 12 ARG B C 1
ATOM 1484 O O . ARG B 1 12 ? 12.5 -6.301 -16.25 1 95.88 12 ARG B O 1
ATOM 1491 N N . PRO B 1 13 ? 13.312 -6.156 -14.156 1 97.81 13 PRO B N 1
ATOM 1492 C CA . PRO B 1 13 ? 12.781 -7.48 -13.836 1 97.81 13 PRO B CA 1
ATOM 1493 C C . PRO B 1 13 ? 11.258 -7.488 -13.688 1 97.81 13 PRO B C 1
ATOM 1495 O O . PRO B 1 13 ? 10.648 -6.43 -13.531 1 97.81 13 PRO B O 1
ATOM 1498 N N . ASN B 1 14 ? 10.688 -8.648 -13.844 1 98.44 14 ASN B N 1
ATOM 1499 C CA . ASN B 1 14 ? 9.297 -8.922 -13.492 1 98.44 14 ASN B CA 1
ATOM 1500 C C . ASN B 1 14 ? 9.195 -9.711 -12.188 1 98.44 14 ASN B C 1
ATOM 1502 O O . ASN B 1 14 ? 9.961 -10.648 -11.969 1 98.44 14 ASN B O 1
ATOM 1506 N N . ILE B 1 15 ? 8.188 -9.266 -11.336 1 98.69 15 ILE B N 1
ATOM 1507 C CA . ILE B 1 15 ? 7.98 -9.945 -10.062 1 98.69 15 ILE B CA 1
ATOM 1508 C C . ILE B 1 15 ? 6.547 -10.469 -9.984 1 98.69 15 ILE B C 1
ATOM 1510 O O . ILE B 1 15 ? 5.605 -9.773 -10.367 1 98.69 15 ILE B O 1
ATOM 1514 N N . LEU B 1 16 ? 6.426 -11.68 -9.562 1 98.88 16 LEU B N 1
ATOM 1515 C CA . LEU B 1 16 ? 5.125 -12.227 -9.188 1 98.88 16 LEU B CA 1
ATOM 1516 C C . LEU B 1 16 ? 4.922 -12.164 -7.676 1 98.88 16 LEU B C 1
ATOM 1518 O O . LEU B 1 16 ? 5.789 -12.594 -6.91 1 98.88 16 LEU B O 1
ATOM 1522 N N . ILE B 1 17 ? 3.859 -11.539 -7.254 1 98.88 17 ILE B N 1
ATOM 1523 C CA . ILE B 1 17 ? 3.426 -11.609 -5.859 1 98.88 17 ILE B CA 1
ATOM 1524 C C . ILE B 1 17 ? 2.188 -12.492 -5.746 1 98.88 17 ILE B C 1
ATOM 1526 O O . ILE B 1 17 ? 1.114 -12.141 -6.242 1 98.88 17 ILE B O 1
ATOM 1530 N N . THR B 1 18 ? 2.377 -13.672 -5.16 1 98.75 18 THR B N 1
ATOM 1531 C CA . THR B 1 18 ? 1.312 -14.656 -5.031 1 98.75 18 THR B CA 1
ATOM 1532 C C . THR B 1 18 ? 1.078 -15.016 -3.568 1 98.75 18 THR B C 1
ATOM 1534 O O . THR B 1 18 ? 1.775 -14.523 -2.682 1 98.75 18 THR B O 1
ATOM 1537 N N . GLY B 1 19 ? 0.022 -15.844 -3.303 1 98.44 19 GLY B N 1
ATOM 1538 C CA . GLY B 1 19 ? -0.437 -16.188 -1.968 1 98.44 19 GLY B CA 1
ATOM 1539 C C . GLY B 1 19 ? -1.947 -16.312 -1.866 1 98.44 19 GLY B C 1
ATOM 1540 O O . GLY B 1 19 ? -2.668 -15.891 -2.777 1 98.44 19 GLY B O 1
ATOM 1541 N N . THR B 1 20 ? -2.35 -16.812 -0.729 1 97.94 20 THR B N 1
ATOM 1542 C CA . THR B 1 20 ? -3.775 -17 -0.485 1 97.94 20 THR B CA 1
ATOM 1543 C C . THR B 1 20 ? -4.496 -15.664 -0.41 1 97.94 20 THR B C 1
ATOM 1545 O O . THR B 1 20 ? -3.916 -14.664 0.026 1 97.94 20 THR B O 1
ATOM 1548 N N . PRO B 1 21 ? -5.789 -15.625 -0.886 1 96.75 21 PRO B N 1
ATOM 1549 C CA . PRO B 1 21 ? -6.562 -14.406 -0.656 1 96.75 21 PRO B CA 1
ATOM 1550 C C . PRO B 1 21 ? -6.484 -13.922 0.791 1 96.75 21 PRO B C 1
ATOM 1552 O O . PRO B 1 21 ? -6.555 -14.727 1.72 1 96.75 21 PRO B O 1
ATOM 1555 N N . GLY B 1 22 ? -6.25 -12.602 0.962 1 96.69 22 GLY B N 1
ATOM 1556 C CA . GLY B 1 22 ? -6.223 -12.039 2.305 1 96.69 22 GLY B CA 1
ATOM 1557 C C . GLY B 1 22 ? -4.816 -11.844 2.84 1 96.69 22 GLY B C 1
ATOM 1558 O O . GLY B 1 22 ? -4.629 -11.273 3.918 1 96.69 22 GLY B O 1
ATOM 1559 N N . THR B 1 23 ? -3.836 -12.273 2.1 1 98.12 23 THR B N 1
ATOM 1560 C CA . THR B 1 23 ? -2.475 -12.219 2.619 1 98.12 23 THR B CA 1
ATOM 1561 C C . THR B 1 23 ? -1.864 -10.836 2.391 1 98.12 23 THR B C 1
ATOM 1563 O O . THR B 1 23 ? -0.769 -10.547 2.877 1 98.12 23 THR B O 1
ATOM 1566 N N . GLY B 1 24 ? -2.477 -9.977 1.629 1 96.88 24 GLY B N 1
ATOM 1567 C CA . GLY B 1 24 ? -1.979 -8.625 1.455 1 96.88 24 GLY B CA 1
ATOM 1568 C C . GLY B 1 24 ? -1.268 -8.414 0.131 1 96.88 24 GLY B C 1
ATOM 1569 O O . GLY B 1 24 ? -0.455 -7.5 -0.006 1 96.88 24 GLY B O 1
ATOM 1570 N N . LYS B 1 25 ? -1.552 -9.195 -0.882 1 97.62 25 LYS B N 1
ATOM 1571 C CA . LYS B 1 25 ? -0.894 -9.141 -2.184 1 97.62 25 LYS B CA 1
ATOM 1572 C C . LYS B 1 25 ? -1.109 -7.785 -2.854 1 97.62 25 LYS B C 1
ATOM 1574 O O . LYS B 1 25 ? -0.146 -7.105 -3.213 1 97.62 25 LYS B O 1
ATOM 1579 N N . SER B 1 26 ? -2.359 -7.402 -2.98 1 96.12 26 SER B N 1
ATOM 1580 C CA . SER B 1 26 ? -2.693 -6.176 -3.699 1 96.12 26 SER B CA 1
ATOM 1581 C C . SER B 1 26 ? -2.094 -4.953 -3.014 1 96.12 26 SER B C 1
ATOM 1583 O O . SER B 1 26 ? -1.563 -4.059 -3.68 1 96.12 26 SER B O 1
ATOM 1585 N N . THR B 1 27 ? -2.184 -4.914 -1.703 1 95.06 27 THR B N 1
ATOM 1586 C CA . THR B 1 27 ? -1.614 -3.809 -0.942 1 95.06 27 THR B CA 1
ATOM 1587 C C . THR B 1 27 ? -0.099 -3.756 -1.118 1 95.06 27 THR B C 1
ATOM 1589 O O . THR B 1 27 ? 0.463 -2.691 -1.383 1 95.06 27 THR B O 1
ATOM 1592 N N . THR B 1 28 ? 0.517 -4.891 -0.993 1 97.94 28 THR B N 1
ATOM 1593 C CA . THR B 1 28 ? 1.962 -4.977 -1.174 1 97.94 28 THR B CA 1
ATOM 1594 C C . THR B 1 28 ? 2.354 -4.586 -2.598 1 97.94 28 THR B C 1
ATOM 1596 O O . THR B 1 28 ? 3.287 -3.807 -2.799 1 97.94 28 THR B O 1
ATOM 1599 N N . ALA B 1 29 ? 1.638 -5.113 -3.564 1 98.38 29 ALA B N 1
ATOM 1600 C CA . ALA B 1 29 ? 1.93 -4.844 -4.973 1 98.38 29 ALA B CA 1
ATOM 1601 C C . ALA B 1 29 ? 1.797 -3.357 -5.285 1 98.38 29 ALA B C 1
ATOM 1603 O O . ALA B 1 29 ? 2.652 -2.779 -5.961 1 98.38 29 ALA B O 1
ATOM 1604 N N . ALA B 1 30 ? 0.742 -2.764 -4.773 1 96 30 ALA B N 1
ATOM 1605 C CA . ALA B 1 30 ? 0.51 -1.341 -5.012 1 96 30 ALA B CA 1
ATOM 1606 C C . ALA B 1 30 ? 1.621 -0.495 -4.395 1 96 30 ALA B C 1
ATOM 1608 O O . ALA B 1 30 ? 2.146 0.416 -5.039 1 96 30 ALA B O 1
ATOM 1609 N N . ALA B 1 31 ? 1.967 -0.823 -3.158 1 95.69 31 ALA B N 1
ATOM 1610 C CA . ALA B 1 31 ? 3.027 -0.084 -2.479 1 95.69 31 ALA B CA 1
ATOM 1611 C C . ALA B 1 31 ? 4.363 -0.252 -3.197 1 95.69 31 ALA B C 1
ATOM 1613 O O . ALA B 1 31 ? 5.121 0.708 -3.344 1 95.69 31 ALA B O 1
ATOM 1614 N N . LEU B 1 32 ? 4.617 -1.441 -3.682 1 97.62 32 LEU B N 1
ATOM 1615 C CA . LEU B 1 32 ? 5.855 -1.716 -4.402 1 97.62 32 LEU B CA 1
ATOM 1616 C C . LEU B 1 32 ? 5.883 -0.977 -5.734 1 97.62 32 LEU B C 1
ATOM 1618 O O . LEU B 1 32 ? 6.922 -0.442 -6.133 1 97.62 32 LEU B O 1
ATOM 1622 N N . ALA B 1 33 ? 4.785 -1.01 -6.43 1 97.12 33 ALA B N 1
ATOM 1623 C CA . ALA B 1 33 ? 4.68 -0.296 -7.699 1 97.12 33 ALA B CA 1
ATOM 1624 C C . ALA B 1 33 ? 4.98 1.189 -7.52 1 97.12 33 ALA B C 1
ATOM 1626 O O . A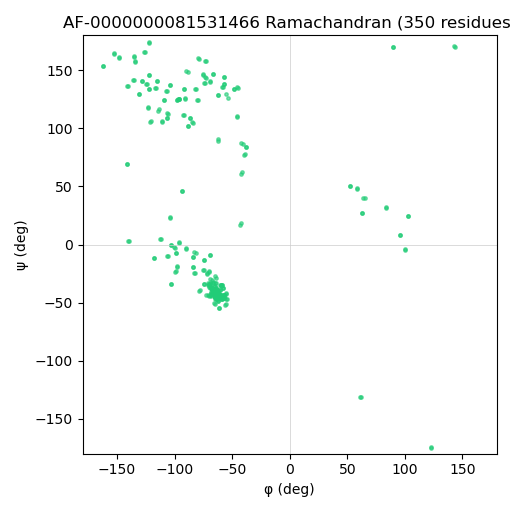LA B 1 33 ? 5.707 1.784 -8.32 1 97.12 33 ALA B O 1
ATOM 1627 N N . GLU B 1 34 ? 4.43 1.708 -6.469 1 92.69 34 GLU B N 1
ATOM 1628 C CA . GLU B 1 34 ? 4.664 3.119 -6.184 1 92.69 34 GLU B CA 1
ATOM 1629 C C . GLU B 1 34 ? 6.137 3.385 -5.891 1 92.69 34 GLU B C 1
ATOM 1631 O O . GLU B 1 34 ? 6.707 4.363 -6.383 1 92.69 34 GLU B O 1
ATOM 1636 N N . ALA B 1 35 ? 6.781 2.52 -5.168 1 92.19 35 ALA B N 1
ATOM 1637 C CA . ALA B 1 35 ? 8.172 2.695 -4.746 1 92.19 35 ALA B CA 1
ATOM 1638 C C . ALA B 1 35 ? 9.125 2.521 -5.918 1 92.19 35 ALA B C 1
ATOM 1640 O O . ALA B 1 35 ? 10.227 3.082 -5.922 1 92.19 35 ALA B O 1
ATOM 1641 N N . THR B 1 36 ? 8.695 1.762 -6.965 1 95.56 36 THR B N 1
ATOM 1642 C CA . THR B 1 36 ? 9.648 1.358 -7.996 1 95.56 36 THR B CA 1
ATOM 1643 C C . THR B 1 36 ? 9.25 1.938 -9.352 1 95.56 36 THR B C 1
ATOM 1645 O O . THR B 1 36 ? 10.016 1.859 -10.312 1 95.56 36 THR B O 1
ATOM 1648 N N . ASN B 1 37 ? 8.078 2.449 -9.406 1 93.81 37 ASN B N 1
ATOM 1649 C CA . ASN B 1 37 ? 7.488 2.912 -10.656 1 93.81 37 ASN B CA 1
ATOM 1650 C C . ASN B 1 37 ? 7.305 1.768 -11.656 1 93.81 37 ASN B C 1
ATOM 1652 O O . ASN B 1 37 ? 7.5 1.947 -12.859 1 93.81 37 ASN B O 1
ATOM 1656 N N . PHE B 1 38 ? 7.152 0.567 -11.172 1 97.19 38 PHE B N 1
ATOM 1657 C CA . PHE B 1 38 ? 6.801 -0.589 -11.984 1 97.19 38 PHE B CA 1
ATOM 1658 C C . PHE B 1 38 ? 5.305 -0.604 -12.289 1 97.19 38 PHE B C 1
ATOM 1660 O O . PHE B 1 38 ? 4.531 0.108 -11.648 1 97.19 38 PHE B O 1
ATOM 1667 N N . ARG B 1 39 ? 4.953 -1.322 -13.305 1 96.75 39 ARG B N 1
ATOM 1668 C CA . ARG B 1 39 ? 3.547 -1.529 -13.633 1 96.75 39 ARG B CA 1
ATOM 1669 C C . ARG B 1 39 ? 2.93 -2.609 -12.75 1 96.75 39 ARG B C 1
ATOM 1671 O O . ARG B 1 39 ? 3.453 -3.723 -12.664 1 96.75 39 ARG B O 1
ATOM 1678 N N . HIS B 1 40 ? 1.879 -2.258 -12.094 1 98.19 40 HIS B N 1
ATOM 1679 C CA . HIS B 1 40 ? 1.124 -3.217 -11.297 1 98.19 40 HIS B CA 1
ATOM 1680 C C . HIS B 1 40 ? 0.012 -3.861 -12.117 1 98.19 40 HIS B C 1
ATOM 1682 O O . HIS B 1 40 ? -0.825 -3.164 -12.695 1 98.19 40 HIS B O 1
ATOM 1688 N N . ILE B 1 41 ? 0.004 -5.172 -12.156 1 98 41 ILE B N 1
ATOM 1689 C CA . ILE B 1 41 ? -1.027 -5.922 -12.867 1 98 41 ILE B CA 1
ATOM 1690 C C . ILE B 1 41 ? -1.758 -6.84 -11.891 1 98 41 ILE B C 1
ATOM 1692 O O . ILE B 1 41 ? -1.199 -7.84 -11.43 1 98 41 ILE B O 1
ATOM 1696 N N . CYS B 1 42 ? -2.945 -6.461 -11.57 1 96.88 42 CYS B N 1
ATOM 1697 C CA . CYS B 1 42 ? -3.832 -7.332 -10.805 1 96.88 42 CYS B CA 1
ATOM 1698 C C . CYS B 1 42 ? -4.605 -8.266 -11.727 1 96.88 42 CYS B C 1
ATOM 1700 O O . CYS B 1 42 ? -5.547 -7.844 -12.398 1 96.88 42 CYS B O 1
ATOM 1702 N N . VAL B 1 43 ? -4.281 -9.547 -11.711 1 97.56 43 VAL B N 1
ATOM 1703 C CA . VAL B 1 43 ? -4.832 -10.5 -12.672 1 97.56 43 VAL B CA 1
ATOM 1704 C C . VAL B 1 43 ? -6.336 -10.633 -12.469 1 97.56 43 VAL B C 1
ATOM 1706 O O . VAL B 1 43 ? -7.098 -10.703 -13.438 1 97.56 43 VAL B O 1
ATOM 1709 N N . GLY B 1 44 ? -6.781 -10.633 -11.211 1 94.69 44 GLY B N 1
ATOM 1710 C CA . GLY B 1 44 ? -8.211 -10.711 -10.953 1 94.69 44 GLY B CA 1
ATOM 1711 C C . GLY B 1 44 ? -9 -9.594 -11.617 1 94.69 44 GLY B C 1
ATOM 1712 O O . GLY B 1 44 ? -10.023 -9.844 -12.242 1 94.69 44 GLY B O 1
ATOM 1713 N N . ASP B 1 45 ? -8.484 -8.414 -11.477 1 93.38 45 ASP B N 1
ATOM 1714 C CA . ASP B 1 45 ? -9.141 -7.258 -12.086 1 93.38 45 ASP B CA 1
ATOM 1715 C C . ASP B 1 45 ? -9.094 -7.348 -13.609 1 93.38 45 ASP B C 1
ATOM 1717 O O . ASP B 1 45 ? -10.078 -7.062 -14.289 1 93.38 45 ASP B O 1
ATOM 1721 N N . LEU B 1 46 ? -7.984 -7.758 -14.141 1 95.75 46 LEU B N 1
ATOM 1722 C CA . LEU B 1 46 ? -7.793 -7.883 -15.586 1 95.75 46 LEU B CA 1
ATOM 1723 C C . LEU B 1 46 ? -8.797 -8.859 -16.188 1 95.75 46 LEU B C 1
ATOM 1725 O O . LEU B 1 46 ? -9.391 -8.586 -17.219 1 95.75 46 LEU B O 1
ATOM 1729 N N . VAL B 1 47 ? -8.953 -9.938 -15.477 1 96.25 47 VAL B N 1
ATOM 1730 C CA . VAL B 1 47 ? -9.844 -11 -15.93 1 96.25 47 VAL B CA 1
ATOM 1731 C C . VAL B 1 47 ? -11.273 -10.469 -16 1 96.25 47 VAL B C 1
ATOM 1733 O O . VAL B 1 47 ? -12 -10.742 -16.953 1 96.25 47 VAL B O 1
ATOM 1736 N N . LYS B 1 48 ? -11.648 -9.719 -15.023 1 93.75 48 LYS B N 1
ATOM 1737 C CA . LYS B 1 48 ? -12.992 -9.133 -14.977 1 93.75 48 LYS B CA 1
ATOM 1738 C C . LYS B 1 48 ? -13.164 -8.062 -16.047 1 93.75 48 LYS B C 1
ATOM 1740 O O . LYS B 1 48 ? -14.148 -8.078 -16.797 1 93.75 48 LYS B O 1
ATOM 1745 N N . GLU B 1 49 ? -12.227 -7.25 -16.203 1 94.25 49 GLU B N 1
ATOM 1746 C CA . GLU B 1 49 ? -12.312 -6.09 -17.078 1 94.25 49 GLU B CA 1
ATOM 1747 C C . GLU B 1 49 ? -12.305 -6.512 -18.547 1 94.25 49 GLU B C 1
ATOM 1749 O O . GLU B 1 49 ? -13.008 -5.918 -19.375 1 94.25 49 GLU B O 1
ATOM 1754 N N . LYS B 1 50 ? -11.609 -7.57 -18.859 1 96.75 50 LYS B N 1
ATOM 1755 C CA . LYS B 1 50 ? -11.422 -7.953 -20.266 1 96.75 50 LYS B CA 1
ATOM 1756 C C . LYS B 1 50 ? -12.148 -9.258 -20.578 1 96.75 50 LYS B C 1
ATOM 1758 O O . LYS B 1 50 ? -11.992 -9.82 -21.656 1 96.75 50 LYS B O 1
ATOM 1763 N N . ASN B 1 51 ? -12.859 -9.742 -19.609 1 96.19 51 ASN B N 1
ATOM 1764 C CA . ASN B 1 51 ? -13.641 -10.969 -19.75 1 96.19 51 ASN B CA 1
ATOM 1765 C C . ASN B 1 51 ? -12.758 -12.156 -20.125 1 96.19 51 ASN B C 1
ATOM 1767 O O . ASN B 1 51 ? -13.07 -12.883 -21.078 1 96.19 51 ASN B O 1
ATOM 1771 N N . LEU B 1 52 ? -11.664 -12.328 -19.422 1 97.94 52 LEU B N 1
ATOM 1772 C CA . LEU B 1 52 ? -10.719 -13.398 -19.703 1 97.94 52 LEU B CA 1
ATOM 1773 C C . LEU B 1 52 ? -11.016 -14.625 -18.859 1 97.94 52 LEU B C 1
ATOM 1775 O O . LEU B 1 52 ? -10.117 -15.172 -18.203 1 97.94 52 LEU B O 1
ATOM 1779 N N . HIS B 1 53 ? -12.297 -14.953 -18.828 1 97.56 53 HIS B N 1
ATOM 1780 C CA . HIS B 1 53 ? -12.727 -16.078 -18 1 97.56 53 HIS B CA 1
ATOM 1781 C C . HIS B 1 53 ? -13.711 -16.969 -18.75 1 97.56 53 HIS B C 1
ATOM 1783 O O . HIS B 1 53 ? -14.266 -16.562 -19.781 1 97.56 53 HIS B O 1
ATOM 1789 N N . ASP B 1 54 ? -13.859 -18.219 -18.234 1 96.81 54 ASP B N 1
ATOM 1790 C CA . ASP B 1 54 ? -14.742 -19.203 -18.859 1 96.81 54 ASP B CA 1
ATOM 1791 C C . ASP B 1 54 ? -16.047 -19.359 -18.078 1 96.81 54 ASP B C 1
ATOM 1793 O O . ASP B 1 54 ? -16.641 -20.438 -18.047 1 96.81 54 ASP B O 1
ATOM 1797 N N . GLY B 1 55 ? -16.406 -18.328 -17.297 1 95.12 55 GLY B N 1
ATOM 1798 C CA . GLY B 1 55 ? -17.625 -18.375 -16.516 1 95.12 55 GLY B CA 1
ATOM 1799 C C . GLY B 1 55 ? -17.391 -18.172 -15.031 1 95.12 55 GLY B C 1
ATOM 1800 O O . GLY B 1 55 ? -16.281 -17.844 -14.609 1 95.12 55 GLY B O 1
ATOM 1801 N N . TRP B 1 56 ? -18.484 -18.312 -14.305 1 93.69 56 TRP B N 1
ATOM 1802 C CA . TRP B 1 56 ? -18.484 -18.125 -12.852 1 93.69 56 TRP B CA 1
ATOM 1803 C C . TRP B 1 56 ? -18.609 -19.453 -12.125 1 93.69 56 TRP B C 1
ATOM 1805 O O . TRP B 1 56 ? -19.391 -20.312 -12.523 1 93.69 56 TRP B O 1
ATOM 1815 N N . ASP B 1 57 ? -17.75 -19.672 -11.117 1 92.31 57 ASP B N 1
ATOM 1816 C CA . ASP B 1 57 ? -17.844 -20.828 -10.242 1 92.31 57 ASP B CA 1
ATOM 1817 C C . ASP B 1 57 ? -18.672 -20.516 -9 1 92.31 57 ASP B C 1
ATOM 1819 O O . ASP B 1 57 ? -18.219 -19.781 -8.117 1 92.31 57 ASP B O 1
ATOM 1823 N N . ASP B 1 58 ? -19.75 -21.047 -8.852 1 91.56 58 ASP B N 1
ATOM 1824 C CA . ASP B 1 58 ? -20.656 -20.766 -7.746 1 91.56 58 ASP B CA 1
ATOM 1825 C C . ASP B 1 58 ? -20.109 -21.312 -6.43 1 91.56 58 ASP B C 1
ATOM 1827 O O . ASP B 1 58 ? -20.375 -20.75 -5.363 1 91.56 58 ASP B O 1
ATOM 1831 N N . LYS B 1 59 ? -19.438 -22.453 -6.59 1 88.38 59 LYS B N 1
ATOM 1832 C CA . LYS B 1 59 ? -18.906 -23.109 -5.395 1 88.38 59 LYS B CA 1
ATOM 1833 C C . LYS B 1 59 ? -17.859 -22.234 -4.715 1 88.38 59 LYS B C 1
ATOM 1835 O O . LYS B 1 59 ? -17.891 -22.062 -3.496 1 88.38 59 LYS B O 1
ATOM 1840 N N . PHE B 1 60 ? -16.969 -21.703 -5.504 1 86.81 60 PHE B N 1
ATOM 1841 C CA . PHE B 1 60 ? -15.859 -20.922 -4.953 1 86.81 60 PHE B CA 1
ATOM 1842 C C . PHE B 1 60 ? -16.141 -19.422 -5.078 1 86.81 60 PHE B C 1
ATOM 1844 O O . PHE B 1 60 ? -15.359 -18.594 -4.605 1 86.81 60 PHE B O 1
ATOM 1851 N N . GLU B 1 61 ? -17.281 -19.078 -5.688 1 88.25 61 GLU B N 1
ATOM 1852 C CA . GLU B 1 61 ? -17.703 -17.688 -5.883 1 88.25 61 GLU B CA 1
ATOM 1853 C C . GLU B 1 61 ? -16.594 -16.859 -6.547 1 88.25 61 GLU B C 1
ATOM 1855 O O . GLU B 1 61 ? -16.219 -15.805 -6.047 1 88.25 61 GLU B O 1
ATOM 1860 N N . SER B 1 62 ? -16.094 -17.422 -7.637 1 89.88 62 SER B N 1
ATOM 1861 C CA . SER B 1 62 ? -15.039 -16.75 -8.383 1 89.88 62 SER B CA 1
ATOM 1862 C C . SER B 1 62 ? -15.125 -17.062 -9.867 1 89.88 62 SER B C 1
ATOM 1864 O O . SER B 1 62 ? -15.781 -18.031 -10.273 1 89.88 62 SER B O 1
ATOM 1866 N N . TYR B 1 63 ? -14.523 -16.281 -10.695 1 92.25 63 TYR B N 1
ATOM 1867 C CA . TYR B 1 63 ? -14.438 -16.547 -12.133 1 92.25 63 TYR B CA 1
ATOM 1868 C C . TYR B 1 63 ? -13.461 -17.672 -12.422 1 92.25 63 TYR B C 1
ATOM 1870 O O . TYR B 1 63 ? -12.438 -17.812 -11.75 1 92.25 63 TYR B O 1
ATOM 1878 N N . ILE B 1 64 ? -13.844 -18.438 -13.422 1 95.06 64 ILE B N 1
ATOM 1879 C CA . ILE B 1 64 ? -12.953 -19.484 -13.914 1 95.06 64 ILE B CA 1
ATOM 1880 C C . ILE B 1 64 ? -11.969 -18.891 -14.922 1 95.06 64 ILE B C 1
ATOM 1882 O O . ILE B 1 64 ? -12.328 -18.656 -16.078 1 95.06 64 ILE B O 1
ATOM 1886 N N . LEU B 1 65 ? -10.812 -18.734 -14.477 1 95.12 65 LEU B N 1
ATOM 1887 C CA . LEU B 1 65 ? -9.773 -18.062 -15.25 1 95.12 65 LEU B CA 1
ATOM 1888 C C . LEU B 1 65 ? -9.477 -18.844 -16.531 1 95.12 65 LEU B C 1
ATOM 1890 O O . LEU B 1 65 ? -9.375 -20.062 -16.516 1 95.12 65 LEU B O 1
ATOM 1894 N N . ASN B 1 66 ? -9.5 -18.141 -17.625 1 97.69 66 ASN B N 1
ATOM 1895 C CA . ASN B 1 66 ? -8.938 -18.703 -18.844 1 97.69 66 ASN B CA 1
ATOM 1896 C C . ASN B 1 66 ? -7.445 -18.391 -18.969 1 97.69 66 ASN B C 1
ATOM 1898 O O . ASN B 1 66 ? -7.062 -17.297 -19.391 1 97.69 66 ASN B O 1
ATOM 1902 N N . GLU B 1 67 ? -6.691 -19.344 -18.672 1 97.31 67 GLU B N 1
ATOM 1903 C CA . GLU B 1 67 ? -5.246 -19.172 -18.531 1 97.31 67 GLU B CA 1
ATOM 1904 C C . GLU B 1 67 ? -4.625 -18.734 -19.859 1 97.31 67 GLU B C 1
ATOM 1906 O O . GLU B 1 67 ? -3.768 -17.844 -19.891 1 97.31 67 GLU B O 1
ATOM 1911 N N . ASP B 1 68 ? -5.102 -19.297 -20.938 1 97.25 68 ASP B N 1
ATOM 1912 C CA . ASP B 1 68 ? -4.547 -18.984 -22.25 1 97.25 68 ASP B CA 1
ATOM 1913 C C . ASP B 1 68 ? -4.836 -17.531 -22.641 1 97.25 68 ASP B C 1
ATOM 1915 O O . ASP B 1 68 ? -3.947 -16.828 -23.125 1 97.25 68 ASP B O 1
ATOM 1919 N N . LEU B 1 69 ? -6.02 -17.156 -22.359 1 97.56 69 LEU B N 1
ATOM 1920 C CA . LEU B 1 69 ? -6.395 -15.781 -22.688 1 97.56 69 LEU B CA 1
ATOM 1921 C C . LEU B 1 69 ? -5.609 -14.781 -21.844 1 97.56 69 LEU B C 1
ATOM 1923 O O . LEU B 1 69 ? -5.191 -13.734 -22.344 1 97.56 69 LEU B O 1
ATOM 1927 N N . VAL B 1 70 ? -5.441 -15.094 -20.578 1 98.12 70 VAL B N 1
ATOM 1928 C CA . VAL B 1 70 ? -4.688 -14.227 -19.688 1 98.12 70 VAL B C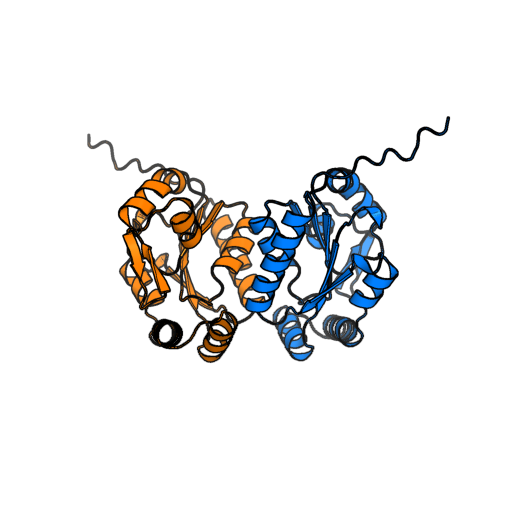A 1
ATOM 1929 C C . VAL B 1 70 ? -3.244 -14.109 -20.172 1 98.12 70 VAL B C 1
ATOM 1931 O O . VAL B 1 70 ? -2.703 -13 -20.266 1 98.12 70 VAL B O 1
ATOM 1934 N N . CYS B 1 71 ? -2.613 -15.219 -20.547 1 98.19 71 CYS B N 1
ATOM 1935 C CA . CYS B 1 71 ? -1.225 -15.203 -21 1 98.19 71 CYS B CA 1
ATOM 1936 C C . CYS B 1 71 ? -1.086 -14.453 -22.312 1 98.19 71 CYS B C 1
ATOM 1938 O O . CYS B 1 71 ? -0.122 -13.719 -22.516 1 98.19 71 CYS B O 1
ATOM 1940 N N . ASP B 1 72 ? -2.066 -14.641 -23.172 1 97.88 72 ASP B N 1
ATOM 1941 C CA . ASP B 1 72 ? -2.053 -13.906 -24.438 1 97.88 72 ASP B CA 1
ATOM 1942 C C . ASP B 1 72 ? -2.129 -12.398 -24.188 1 97.88 72 ASP B C 1
ATOM 1944 O O . ASP B 1 72 ? -1.403 -11.625 -24.828 1 97.88 72 ASP B O 1
ATOM 1948 N N . GLU B 1 73 ? -2.994 -12.062 -23.281 1 98 73 GLU B N 1
ATOM 1949 C CA . GLU B 1 73 ? -3.215 -10.648 -22.984 1 98 73 GLU B CA 1
ATOM 1950 C C . GLU B 1 73 ? -1.955 -10 -22.406 1 98 73 GLU B C 1
ATOM 1952 O O . GLU B 1 73 ? -1.67 -8.836 -22.688 1 98 73 GLU B O 1
ATOM 1957 N N . LEU B 1 74 ? -1.137 -10.758 -21.641 1 98.06 74 LEU B N 1
ATOM 1958 C CA . LEU B 1 74 ? -0.045 -10.195 -20.859 1 98.06 74 LEU B CA 1
ATOM 1959 C C . LEU B 1 74 ? 1.285 -10.352 -21.578 1 98.06 74 LEU B C 1
ATOM 1961 O O . LEU B 1 74 ? 2.289 -9.75 -21.188 1 98.06 74 LEU B O 1
ATOM 1965 N N . GLU B 1 75 ? 1.332 -11.039 -22.641 1 97.38 75 GLU B N 1
ATOM 1966 C CA . GLU B 1 75 ? 2.578 -11.461 -23.281 1 97.38 75 GLU B CA 1
ATOM 1967 C C . GLU B 1 75 ? 3.469 -10.258 -23.594 1 97.38 75 GLU B C 1
ATOM 1969 O O . GLU B 1 75 ? 4.613 -10.195 -23.141 1 97.38 75 GLU B O 1
ATOM 1974 N N . ASP B 1 76 ? 2.975 -9.281 -24.234 1 96 76 ASP B N 1
ATOM 1975 C CA . ASP B 1 76 ? 3.777 -8.156 -24.688 1 96 76 ASP B CA 1
ATOM 1976 C C . ASP B 1 76 ? 4.34 -7.367 -23.5 1 96 76 ASP B C 1
ATOM 1978 O O . ASP B 1 76 ? 5.523 -7.023 -23.484 1 96 76 ASP B O 1
ATOM 1982 N N . VAL B 1 77 ? 3.439 -7.148 -22.562 1 96.44 77 VAL B N 1
ATOM 1983 C CA . VAL B 1 77 ? 3.873 -6.328 -21.438 1 96.44 77 VAL B CA 1
ATOM 1984 C C . VAL B 1 77 ? 4.895 -7.098 -20.594 1 96.44 77 VAL B C 1
ATOM 1986 O O . VAL B 1 77 ? 5.82 -6.504 -20.031 1 96.44 77 VAL B O 1
ATOM 1989 N N . MET B 1 78 ? 4.762 -8.367 -20.516 1 97.5 78 MET B N 1
ATOM 1990 C CA . MET B 1 78 ? 5.691 -9.172 -19.719 1 97.5 78 MET B CA 1
ATOM 1991 C C . MET B 1 78 ? 7.066 -9.219 -20.391 1 97.5 78 MET B C 1
ATOM 1993 O O . MET B 1 78 ? 8.086 -9.211 -19.688 1 97.5 78 MET B O 1
ATOM 1997 N N . VAL B 1 79 ? 7.102 -9.266 -21.656 1 95.62 79 VAL B N 1
ATOM 1998 C CA . VAL B 1 79 ? 8.359 -9.289 -22.391 1 95.62 79 VAL B CA 1
ATOM 1999 C C . VAL B 1 79 ? 9.094 -7.961 -22.188 1 95.62 79 VAL B C 1
ATOM 2001 O O . VAL B 1 79 ? 10.32 -7.938 -22.078 1 95.62 79 VAL B O 1
ATOM 2004 N N . ALA B 1 80 ? 8.406 -6.871 -22.094 1 94.94 80 ALA B N 1
ATOM 2005 C CA . ALA B 1 80 ? 9 -5.543 -21.938 1 94.94 80 ALA B CA 1
ATOM 2006 C C . ALA B 1 80 ? 9.695 -5.406 -20.594 1 94.94 80 ALA B C 1
ATOM 2008 O O . ALA B 1 80 ? 10.688 -4.691 -20.469 1 94.94 80 ALA B O 1
ATOM 2009 N N . GLY B 1 81 ? 9.156 -6.074 -19.594 1 96.69 81 GLY B N 1
ATOM 2010 C CA . GLY B 1 81 ? 9.734 -6.012 -18.266 1 96.69 81 GLY B CA 1
ATOM 2011 C C . GLY B 1 81 ? 9.172 -4.887 -17.422 1 96.69 81 GLY B C 1
ATOM 2012 O O . GLY B 1 81 ? 8.359 -4.094 -17.906 1 96.69 81 GLY B O 1
ATOM 2013 N N . GLY B 1 82 ? 9.516 -4.871 -16.047 1 97.62 82 GLY B N 1
ATOM 2014 C CA . GLY B 1 82 ? 9.078 -3.801 -15.164 1 97.62 82 GLY B CA 1
ATOM 2015 C C . GLY B 1 82 ? 7.672 -4.008 -14.625 1 97.62 82 GLY B C 1
ATOM 2016 O O . GLY B 1 82 ? 6.934 -3.041 -14.414 1 97.62 82 GLY B O 1
ATOM 2017 N N . ASN B 1 83 ? 7.293 -5.363 -14.438 1 98.5 83 ASN B N 1
ATOM 2018 C CA . ASN B 1 83 ? 5.93 -5.672 -14.016 1 98.5 83 ASN B CA 1
ATOM 2019 C C . ASN B 1 83 ? 5.898 -6.309 -12.633 1 98.5 83 ASN B C 1
ATOM 2021 O O . ASN B 1 83 ? 6.793 -7.082 -12.281 1 98.5 83 ASN B O 1
ATOM 2025 N N . ILE B 1 84 ? 4.891 -5.906 -11.867 1 98.75 84 ILE B N 1
ATOM 2026 C C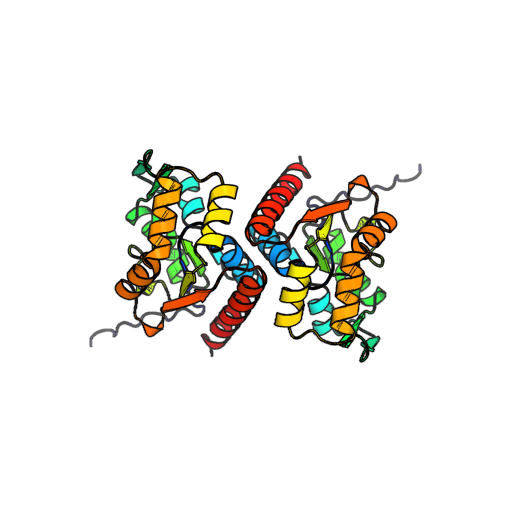A . ILE B 1 84 ? 4.48 -6.59 -10.648 1 98.75 84 ILE B CA 1
ATOM 2027 C C . ILE B 1 84 ? 3.113 -7.242 -10.852 1 98.75 84 ILE B C 1
ATOM 2029 O O . ILE B 1 84 ? 2.096 -6.551 -10.938 1 98.75 84 ILE B O 1
ATOM 2033 N N . VAL B 1 85 ? 3.145 -8.531 -10.992 1 98.75 85 VAL B N 1
ATOM 2034 C CA . VAL B 1 85 ? 1.916 -9.289 -11.211 1 98.75 85 VAL B CA 1
ATOM 2035 C C . VAL B 1 85 ? 1.409 -9.852 -9.883 1 98.75 85 VAL B C 1
ATOM 2037 O O . VAL B 1 85 ? 2.172 -10.453 -9.125 1 98.75 85 VAL B O 1
ATOM 2040 N N . ASP B 1 86 ? 0.194 -9.555 -9.555 1 98.19 86 ASP B N 1
ATOM 2041 C CA . ASP B 1 86 ? -0.436 -9.984 -8.305 1 98.19 86 ASP B CA 1
ATOM 2042 C C . ASP B 1 86 ? -1.587 -10.953 -8.578 1 98.19 86 ASP B C 1
ATOM 2044 O O . ASP B 1 86 ? -2.604 -10.57 -9.164 1 98.19 86 ASP B O 1
ATOM 2048 N N . TYR B 1 87 ? -1.438 -12.164 -8.133 1 98.12 87 TYR B N 1
ATOM 2049 C CA . TYR B 1 87 ? -2.457 -13.195 -8.305 1 98.12 87 TYR B CA 1
ATOM 2050 C C . TYR B 1 87 ? -2.234 -14.352 -7.336 1 98.12 87 TYR B C 1
ATOM 2052 O O . TYR B 1 87 ? -1.111 -14.578 -6.879 1 98.12 87 TYR B O 1
ATOM 2060 N N . HIS B 1 88 ? -3.305 -15.047 -7 1 96.44 88 HIS B N 1
ATOM 2061 C CA . HIS B 1 88 ? -3.178 -16.141 -6.043 1 96.44 88 HIS B CA 1
ATOM 2062 C C . HIS B 1 88 ? -2.598 -17.391 -6.703 1 96.44 88 HIS B C 1
ATOM 2064 O O . HIS B 1 88 ? -1.768 -18.078 -6.109 1 96.44 88 HIS B O 1
ATOM 2070 N N . GLY B 1 89 ? -2.908 -17.766 -7.891 1 94.5 89 GLY B N 1
ATOM 2071 C CA . GLY B 1 89 ? -2.326 -18.891 -8.617 1 94.5 89 GLY B CA 1
ATOM 2072 C C . GLY B 1 89 ? -1.109 -18.5 -9.438 1 94.5 89 GLY B C 1
ATOM 2073 O O . GLY B 1 89 ? -1.015 -17.375 -9.914 1 94.5 89 GLY B O 1
ATOM 2074 N N . CYS B 1 90 ? -0.136 -19.5 -9.609 1 96.5 90 CYS B N 1
ATOM 2075 C CA . CYS B 1 90 ? 1.084 -19.078 -10.289 1 96.5 90 CYS B CA 1
ATOM 2076 C C . CYS B 1 90 ? 1.57 -20.172 -11.25 1 96.5 90 CYS B C 1
ATOM 2078 O O . CYS B 1 90 ? 2.566 -19.984 -11.945 1 96.5 90 CYS B O 1
ATOM 2080 N N . ASP B 1 91 ? 0.825 -21.234 -11.359 1 96.88 91 ASP B N 1
ATOM 2081 C CA . ASP B 1 91 ? 1.366 -22.391 -12.062 1 96.88 91 ASP B CA 1
ATOM 2082 C C . ASP B 1 91 ? 1.034 -22.328 -13.547 1 96.88 91 ASP B C 1
ATOM 2084 O O . ASP B 1 91 ? 1.497 -23.172 -14.328 1 96.88 91 ASP B O 1
ATOM 2088 N N . PHE B 1 92 ? 0.309 -21.375 -14 1 96.75 92 PHE B N 1
ATOM 2089 C CA . PHE B 1 92 ? -0.094 -21.391 -15.406 1 96.75 92 PHE B CA 1
ATOM 2090 C C . PHE B 1 92 ? 0.675 -20.344 -16.188 1 96.75 92 PHE B C 1
ATOM 2092 O O . PHE B 1 92 ? 0.61 -20.312 -17.422 1 96.75 92 PHE B O 1
ATOM 2099 N N . PHE B 1 93 ? 1.409 -19.453 -15.477 1 98.19 93 PHE B N 1
ATOM 2100 C CA . PHE B 1 93 ? 2.242 -18.469 -16.172 1 98.19 93 PHE B CA 1
ATOM 2101 C C . PHE B 1 93 ? 3.492 -19.125 -16.734 1 98.19 93 PHE B C 1
ATOM 2103 O O . PHE B 1 93 ? 4.066 -20.031 -16.109 1 98.19 93 PHE B O 1
ATOM 2110 N N . PRO B 1 94 ? 3.951 -18.625 -17.891 1 97.31 94 PRO B N 1
ATOM 2111 C CA . PRO B 1 94 ? 5.27 -19.078 -18.344 1 97.31 94 PRO B CA 1
ATOM 2112 C C . PRO B 1 94 ? 6.375 -18.781 -17.312 1 97.31 94 PRO B C 1
ATOM 2114 O O . PRO B 1 94 ? 6.426 -17.688 -16.75 1 97.31 94 PRO B O 1
ATOM 2117 N N . GLU B 1 95 ? 7.211 -19.719 -17.094 1 96.88 95 GLU B N 1
ATOM 2118 C CA . GLU B 1 95 ? 8.281 -19.578 -16.109 1 96.88 95 GLU B CA 1
ATOM 2119 C C . GLU B 1 95 ? 9.172 -18.391 -16.422 1 96.88 95 GLU B C 1
ATOM 2121 O O . GLU B 1 95 ? 9.602 -17.672 -15.523 1 96.88 95 GLU B O 1
ATOM 2126 N N . ARG B 1 96 ? 9.391 -18.203 -17.656 1 95.69 96 ARG B N 1
ATOM 2127 C CA . ARG B 1 96 ? 10.344 -17.203 -18.125 1 95.69 96 ARG B CA 1
ATOM 2128 C C . ARG B 1 96 ? 9.828 -15.789 -17.844 1 95.69 96 ARG B C 1
ATOM 2130 O O . ARG B 1 96 ? 10.578 -14.812 -17.984 1 95.69 96 ARG B O 1
ATOM 2137 N N . TRP B 1 97 ? 8.602 -15.609 -17.422 1 97.5 97 TRP B N 1
ATOM 2138 C CA . TRP B 1 97 ? 8 -14.289 -17.25 1 97.5 97 TRP B CA 1
ATOM 2139 C C . TRP B 1 97 ? 8.547 -13.617 -15.992 1 97.5 97 TRP B C 1
ATOM 2141 O O . TRP B 1 97 ? 8.477 -12.391 -15.859 1 97.5 97 TRP B O 1
ATOM 2151 N N . PHE B 1 98 ? 9.062 -14.414 -15.07 1 98.12 98 PHE B N 1
ATOM 2152 C CA . PHE B 1 98 ? 9.328 -13.812 -13.773 1 98.12 98 PHE B CA 1
ATOM 2153 C C . PHE B 1 98 ? 10.781 -14.008 -13.367 1 98.12 98 PHE B C 1
ATOM 2155 O O . PHE B 1 98 ? 11.359 -15.07 -13.602 1 98.12 98 PHE B O 1
ATOM 2162 N N . ASP B 1 99 ? 11.281 -12.961 -12.836 1 97.88 99 ASP B N 1
ATOM 2163 C CA . ASP B 1 99 ? 12.641 -12.969 -12.297 1 97.88 99 ASP B CA 1
ATOM 2164 C C . ASP B 1 99 ? 12.625 -13.156 -10.781 1 97.88 99 ASP B C 1
ATOM 2166 O O . ASP B 1 99 ? 13.648 -13.523 -10.188 1 97.88 99 ASP B O 1
ATOM 2170 N N . GLY B 1 100 ? 11.594 -12.844 -10.148 1 98.19 100 GLY B N 1
ATOM 2171 C CA . GLY B 1 100 ? 11.32 -13.078 -8.742 1 98.19 100 GLY B CA 1
ATOM 2172 C C . GLY B 1 100 ? 9.883 -13.477 -8.469 1 98.19 100 GLY B C 1
ATOM 2173 O O . GLY B 1 100 ? 8.953 -12.938 -9.07 1 98.19 100 GLY B O 1
ATOM 2174 N N . VAL B 1 101 ? 9.734 -14.461 -7.621 1 98.81 101 VAL B N 1
ATOM 2175 C CA . VAL B 1 101 ? 8.414 -14.922 -7.191 1 98.81 101 VAL B CA 1
ATOM 2176 C C . VAL B 1 101 ? 8.312 -14.844 -5.672 1 98.81 101 VAL B C 1
ATOM 2178 O O . VAL B 1 101 ? 9.07 -15.492 -4.953 1 98.81 101 VAL B O 1
ATOM 2181 N N . VAL B 1 102 ? 7.371 -14.016 -5.242 1 98.88 102 VAL B N 1
ATOM 2182 C CA . VAL B 1 102 ? 7.172 -13.797 -3.814 1 98.88 102 VAL B CA 1
ATOM 2183 C C . VAL B 1 102 ? 5.855 -14.438 -3.373 1 98.88 102 VAL B C 1
ATOM 2185 O O . VAL B 1 102 ? 4.801 -14.164 -3.947 1 98.88 102 VAL B O 1
ATOM 2188 N N . VAL B 1 103 ? 5.922 -15.305 -2.391 1 98.94 103 VAL B N 1
ATOM 2189 C CA . VAL B 1 103 ? 4.727 -15.898 -1.799 1 98.94 103 VAL B CA 1
ATOM 2190 C C . VAL B 1 103 ? 4.477 -15.297 -0.418 1 98.94 103 VAL B C 1
ATOM 2192 O O . VAL B 1 103 ? 5.266 -15.508 0.507 1 98.94 103 VAL B O 1
ATOM 2195 N N . LEU B 1 104 ? 3.396 -14.555 -0.303 1 98.81 104 LEU B N 1
ATOM 2196 C CA . LEU B 1 104 ? 3.051 -13.977 0.99 1 98.81 104 LEU B CA 1
ATOM 2197 C C . LEU B 1 104 ? 2.314 -14.984 1.859 1 98.81 104 LEU B C 1
ATOM 2199 O O . LEU B 1 104 ? 1.405 -15.672 1.386 1 98.81 104 LEU B O 1
ATOM 2203 N N . GLN B 1 105 ? 2.756 -15.039 3.086 1 98.56 105 GLN B N 1
ATOM 2204 C CA . GLN B 1 105 ? 2.139 -15.938 4.059 1 98.56 105 GLN B CA 1
ATOM 2205 C C . GLN B 1 105 ? 1.627 -15.164 5.27 1 98.56 105 GLN B C 1
ATOM 2207 O O . GLN B 1 105 ? 2.24 -14.18 5.691 1 98.56 105 GLN B O 1
ATOM 2212 N N . THR B 1 106 ? 0.549 -15.633 5.809 1 98.5 106 THR B N 1
ATOM 2213 C CA . THR B 1 106 ? -0.109 -14.984 6.938 1 98.5 106 THR B CA 1
ATOM 2214 C C . THR B 1 106 ? -0.522 -16.016 7.984 1 98.5 106 THR B C 1
ATOM 2216 O O . THR B 1 106 ? -0.993 -17.109 7.641 1 98.5 106 THR B O 1
ATOM 2219 N N . GLU B 1 107 ? -0.387 -15.648 9.227 1 97.94 107 GLU B N 1
ATOM 2220 C CA . GLU B 1 107 ? -0.859 -16.5 10.312 1 97.94 107 GLU B CA 1
ATOM 2221 C C . GLU B 1 107 ? -2.348 -16.812 10.164 1 97.94 107 GLU B C 1
ATOM 2223 O O . GLU B 1 107 ? -3.139 -15.93 9.828 1 97.94 107 GLU B O 1
ATOM 2228 N N . ASN B 1 108 ? -2.709 -18.031 10.539 1 97.31 108 ASN B N 1
ATOM 2229 C CA . ASN B 1 108 ? -4.047 -18.547 10.258 1 97.31 108 ASN B CA 1
ATOM 2230 C C . ASN B 1 108 ? -5.117 -17.703 10.953 1 97.31 108 ASN B C 1
ATOM 2232 O O . ASN B 1 108 ? -6.133 -17.359 10.344 1 97.31 108 ASN B O 1
ATOM 2236 N N . SER B 1 109 ? -4.906 -17.375 12.18 1 97.31 109 SER B N 1
ATOM 2237 C CA . SER B 1 109 ? -5.914 -16.609 12.906 1 97.31 109 SER B CA 1
ATOM 2238 C C . SER B 1 109 ? -6.082 -15.219 12.312 1 97.31 109 SER B C 1
ATOM 2240 O O . SER B 1 109 ? -7.203 -14.711 12.219 1 97.31 109 SER B O 1
ATOM 2242 N N . ILE B 1 110 ? -4.988 -14.625 11.93 1 96.88 110 ILE B N 1
ATOM 2243 C CA . ILE B 1 110 ? -5.016 -13.312 11.297 1 96.88 110 ILE B CA 1
ATOM 2244 C C . ILE B 1 110 ? -5.73 -13.406 9.945 1 96.88 110 ILE B C 1
ATOM 2246 O O . ILE B 1 110 ? -6.594 -12.578 9.641 1 96.88 110 ILE B O 1
ATOM 2250 N N . LEU B 1 111 ? -5.383 -14.469 9.211 1 97.88 111 LEU B N 1
ATOM 2251 C CA . LEU B 1 111 ? -6.016 -14.656 7.91 1 97.88 111 LEU B CA 1
ATOM 2252 C C . LEU B 1 111 ? -7.516 -14.875 8.062 1 97.88 111 LEU B C 1
ATOM 2254 O O . LEU B 1 111 ? -8.312 -14.352 7.277 1 97.88 111 LEU B O 1
ATOM 2258 N N . TYR B 1 112 ? -7.883 -15.672 9.062 1 98.06 112 TYR B N 1
ATOM 2259 C CA . TYR B 1 112 ? -9.297 -15.906 9.336 1 98.06 112 TYR B CA 1
ATOM 2260 C C . TYR B 1 112 ? -10.047 -14.594 9.531 1 98.06 112 TYR B C 1
ATOM 2262 O O . TYR B 1 112 ? -11.094 -14.375 8.922 1 98.06 112 TYR B O 1
ATOM 2270 N N . ASP B 1 113 ? -9.508 -13.727 10.312 1 96.31 113 ASP B N 1
ATOM 2271 C CA . ASP B 1 113 ? -10.125 -12.438 10.609 1 96.31 113 ASP B CA 1
ATOM 2272 C C . ASP B 1 113 ? -10.25 -11.594 9.344 1 96.31 113 ASP B C 1
ATOM 2274 O O . ASP B 1 113 ? -11.297 -10.984 9.094 1 96.31 113 ASP B O 1
ATOM 2278 N N . ARG B 1 114 ? -9.242 -11.539 8.562 1 95.56 114 ARG B N 1
ATOM 2279 C CA . ARG B 1 114 ? -9.242 -10.734 7.34 1 95.56 114 ARG B CA 1
ATOM 2280 C C . ARG B 1 114 ? -10.289 -11.234 6.355 1 95.56 114 ARG B C 1
ATOM 2282 O O . ARG B 1 114 ? -11.047 -10.445 5.785 1 95.56 114 ARG B O 1
ATOM 2289 N N . LEU B 1 115 ? -10.328 -12.578 6.215 1 96.75 115 LEU B N 1
ATOM 2290 C CA . LEU B 1 115 ? -11.266 -13.172 5.262 1 96.75 115 LEU B CA 1
ATOM 2291 C C . LEU B 1 115 ? -12.703 -12.969 5.719 1 96.75 115 LEU B C 1
ATOM 2293 O O . LEU B 1 115 ? -13.586 -12.688 4.906 1 96.75 115 LEU B O 1
ATOM 2297 N N . THR B 1 116 ? -12.93 -13.086 7.02 1 95.88 116 THR B N 1
ATOM 2298 C CA . THR B 1 116 ? -14.273 -12.883 7.551 1 95.88 116 THR B CA 1
ATOM 2299 C C . THR B 1 116 ? -14.711 -11.43 7.387 1 95.88 116 THR B C 1
ATOM 2301 O O . THR B 1 116 ? -15.859 -11.156 7.031 1 95.88 116 THR B O 1
ATOM 2304 N N . LYS B 1 117 ? -13.805 -10.531 7.582 1 91.44 117 LYS B N 1
ATOM 2305 C CA . LYS B 1 117 ? -14.094 -9.109 7.395 1 91.44 117 LYS B CA 1
ATOM 2306 C C . LYS B 1 117 ? -14.422 -8.805 5.934 1 91.44 117 LYS B C 1
ATOM 2308 O O . LYS B 1 117 ? -15.18 -7.875 5.645 1 91.44 117 LYS B O 1
ATOM 2313 N N . ARG B 1 118 ? -13.898 -9.602 5.043 1 91.69 118 ARG B N 1
ATOM 2314 C CA . ARG B 1 118 ? -14.156 -9.438 3.613 1 91.69 118 ARG B CA 1
ATOM 2315 C C . ARG B 1 118 ? -15.469 -10.094 3.211 1 91.69 118 ARG B C 1
ATOM 2317 O O . ARG B 1 118 ? -15.852 -10.062 2.039 1 91.69 118 ARG B O 1
ATOM 2324 N N . GLY B 1 119 ? -16.031 -10.766 4.137 1 91.94 119 GLY B N 1
ATOM 2325 C CA . GLY B 1 119 ? -17.328 -11.352 3.875 1 91.94 119 GLY B CA 1
ATOM 2326 C C . GLY B 1 119 ? -17.25 -12.797 3.436 1 91.94 119 GLY B C 1
ATOM 2327 O O . GLY B 1 119 ? -18.25 -13.359 2.949 1 91.94 119 GLY B O 1
ATOM 2328 N N . TYR B 1 120 ? -15.992 -13.359 3.529 1 94.06 120 TYR B N 1
ATOM 2329 C CA . TYR B 1 120 ? -15.883 -14.773 3.197 1 94.06 120 TYR B CA 1
ATOM 2330 C C . TYR B 1 120 ? -16.578 -15.633 4.242 1 94.06 120 TYR B C 1
ATOM 2332 O O . TYR B 1 120 ? -16.531 -15.328 5.438 1 94.06 120 TYR B O 1
ATOM 2340 N N . SER B 1 121 ? -17.25 -16.672 3.793 1 94.19 121 SER B N 1
ATOM 2341 C CA . SER B 1 121 ? -17.953 -17.594 4.676 1 94.19 121 SER B CA 1
ATOM 2342 C C . SER B 1 121 ? -18.062 -18.984 4.043 1 94.19 121 SER B C 1
ATOM 2344 O O . SER B 1 121 ? -17.688 -19.172 2.883 1 94.19 121 SER B O 1
ATOM 2346 N N . GLY B 1 122 ? -18.391 -19.969 4.895 1 93.88 122 GLY B N 1
ATOM 2347 C CA . GLY B 1 122 ? -18.641 -21.312 4.379 1 93.88 122 GLY B CA 1
ATOM 2348 C C . GLY B 1 122 ? -17.438 -21.922 3.686 1 93.88 122 GLY B C 1
ATOM 2349 O O . GLY B 1 122 ? -16.328 -21.922 4.238 1 93.88 122 GLY B O 1
ATOM 2350 N N . THR B 1 123 ? -17.703 -22.438 2.514 1 94.06 123 THR B N 1
ATOM 2351 C CA . THR B 1 123 ? -16.703 -23.203 1.763 1 94.06 123 THR B CA 1
ATOM 2352 C C . THR B 1 123 ? -15.57 -22.297 1.292 1 94.06 123 THR B C 1
ATOM 2354 O O . THR B 1 123 ? -14.406 -22.688 1.305 1 94.06 123 THR B O 1
ATOM 2357 N N . LYS B 1 124 ? -15.945 -21.125 0.85 1 94.44 124 LYS B N 1
ATOM 2358 C CA . LYS B 1 124 ? -14.93 -20.188 0.38 1 94.44 124 LYS B CA 1
ATOM 2359 C C . LYS B 1 124 ? -13.93 -19.859 1.486 1 94.44 124 LYS B C 1
ATOM 2361 O O . LYS B 1 124 ? -12.711 -19.891 1.264 1 94.44 124 LYS B O 1
ATOM 2366 N N . LEU B 1 125 ? -14.438 -19.625 2.656 1 96.38 125 LEU B N 1
ATOM 2367 C CA . LEU B 1 125 ? -13.594 -19.328 3.805 1 96.38 125 LEU B CA 1
ATOM 2368 C C . LEU B 1 125 ? -12.727 -20.531 4.168 1 96.38 125 LEU B C 1
ATOM 2370 O O . L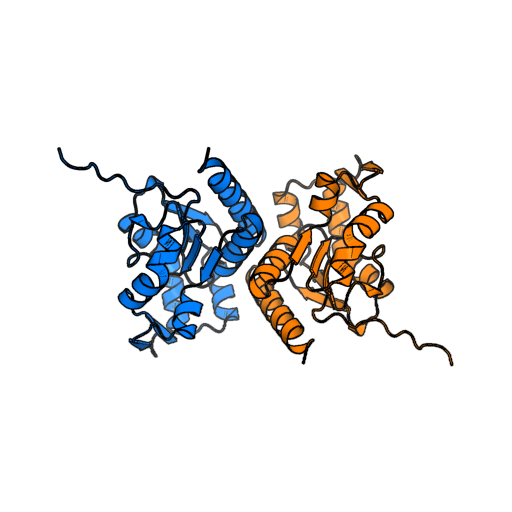EU B 1 125 ? -11.5 -20.406 4.27 1 96.38 125 LEU B O 1
ATOM 2374 N N . SER B 1 126 ? -13.328 -21.672 4.316 1 96.94 126 SER B N 1
ATOM 2375 C CA . SER B 1 126 ? -12.625 -22.875 4.75 1 96.94 126 SER B CA 1
ATOM 2376 C C . SER B 1 126 ? -11.562 -23.297 3.732 1 96.94 126 SER B C 1
ATOM 2378 O O . SER B 1 126 ? -10.469 -23.703 4.105 1 96.94 126 SER B O 1
ATOM 2380 N N . ASN B 1 127 ? -11.852 -23.188 2.52 1 95.75 127 ASN B N 1
ATOM 2381 C CA . ASN B 1 127 ? -10.914 -23.562 1.47 1 95.75 127 ASN B CA 1
ATOM 2382 C C . ASN B 1 127 ? -9.672 -22.688 1.488 1 95.75 127 ASN B C 1
ATOM 2384 O O . ASN B 1 127 ? -8.547 -23.188 1.372 1 95.75 127 ASN B O 1
ATOM 2388 N N . ASN B 1 128 ? -9.891 -21.406 1.583 1 96.7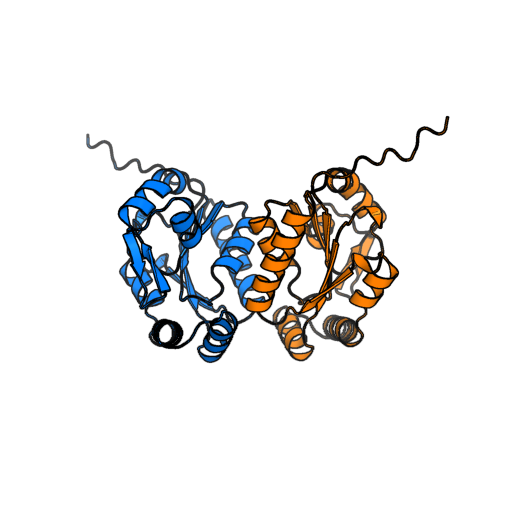5 128 ASN B N 1
ATOM 2389 C CA . ASN B 1 128 ? -8.75 -20.5 1.612 1 96.75 128 ASN B CA 1
ATOM 2390 C C . ASN B 1 128 ? -7.902 -20.703 2.865 1 96.75 128 ASN B C 1
ATOM 2392 O O . ASN B 1 128 ? -6.672 -20.641 2.803 1 96.75 128 ASN B O 1
ATOM 2396 N N . LEU B 1 129 ? -8.562 -20.953 3.971 1 97.88 129 LEU B N 1
ATOM 2397 C CA . LEU B 1 129 ? -7.824 -21.203 5.203 1 97.88 129 LEU B CA 1
ATOM 2398 C C . LEU B 1 129 ? -6.996 -22.484 5.078 1 97.88 129 LEU B C 1
ATOM 2400 O O . LEU B 1 129 ? -5.828 -22.516 5.48 1 97.88 129 LEU B O 1
ATOM 2404 N N . GLU B 1 130 ? -7.57 -23.5 4.539 1 97.88 130 GLU B N 1
ATOM 2405 C CA . GLU B 1 130 ? -6.855 -24.766 4.34 1 97.88 130 GLU B CA 1
ATOM 2406 C C . GLU B 1 130 ? -5.672 -24.578 3.396 1 97.88 130 GLU B C 1
ATOM 2408 O O . GLU B 1 130 ? -4.594 -25.125 3.633 1 97.88 130 GLU B O 1
ATOM 2413 N N . CYS B 1 131 ? -5.926 -23.828 2.342 1 97.31 131 CYS B N 1
ATOM 2414 C CA . CYS B 1 131 ? -4.852 -23.531 1.4 1 97.31 131 CYS B CA 1
ATOM 2415 C C . CYS B 1 131 ? -3.66 -22.906 2.113 1 97.31 131 CYS B C 1
ATOM 2417 O O . CYS B 1 131 ? -2.514 -23.266 1.853 1 97.31 131 CYS B O 1
ATOM 2419 N N . GLU B 1 132 ? -3.922 -21.969 3.049 1 98.44 132 GLU B N 1
ATOM 2420 C CA . GLU B 1 132 ? -2.859 -21.312 3.793 1 98.44 132 GLU B CA 1
ATOM 2421 C C . GLU B 1 132 ? -2.203 -22.25 4.793 1 98.44 132 GLU B C 1
ATOM 2423 O O . GLU B 1 132 ? -0.976 -22.312 4.887 1 98.44 132 GLU B O 1
ATOM 2428 N N . ILE B 1 133 ? -2.996 -23.016 5.492 1 98 133 ILE B N 1
ATOM 2429 C CA . ILE B 1 133 ? -2.527 -23.922 6.527 1 98 133 ILE B CA 1
ATOM 2430 C C . ILE B 1 133 ? -1.577 -24.953 5.918 1 98 133 ILE B C 1
ATOM 2432 O O . ILE B 1 133 ? -0.522 -25.25 6.488 1 98 133 ILE B O 1
ATOM 2436 N N . PHE B 1 134 ? -1.835 -25.453 4.723 1 97.75 134 PHE B N 1
ATOM 2437 C CA . PHE B 1 134 ? -1.068 -26.531 4.121 1 97.75 134 PHE B CA 1
ATOM 2438 C C . PHE B 1 134 ? -0.002 -25.984 3.182 1 97.75 134 PHE B C 1
ATOM 2440 O O . PHE B 1 134 ? 0.683 -26.75 2.5 1 97.75 134 PHE B O 1
ATOM 2447 N N . GLY B 1 135 ? 0.103 -24.75 3.066 1 97.81 135 GLY B N 1
ATOM 2448 C CA . GLY B 1 135 ? 1.138 -24.141 2.246 1 97.81 135 GLY B CA 1
ATOM 2449 C C . GLY B 1 135 ? 0.991 -24.453 0.77 1 97.81 135 GLY B C 1
ATOM 2450 O O . GLY B 1 135 ? 1.986 -24.641 0.068 1 97.81 135 GLY B O 1
ATOM 2451 N N . ILE B 1 136 ? -0.245 -24.453 0.297 1 97.88 136 ILE B N 1
ATOM 2452 C CA . ILE B 1 136 ? -0.541 -24.922 -1.051 1 97.88 136 ILE B CA 1
ATOM 2453 C C . ILE B 1 136 ? 0.09 -23.984 -2.078 1 97.88 136 ILE B C 1
ATOM 2455 O O . ILE B 1 136 ? 0.704 -24.438 -3.047 1 97.88 136 ILE B O 1
ATOM 2459 N N . LEU B 1 137 ? 0.008 -22.688 -1.858 1 98.19 137 LEU B N 1
ATOM 2460 C CA . LEU B 1 137 ? 0.5 -21.734 -2.846 1 98.19 137 LEU B CA 1
ATOM 2461 C C . LEU B 1 137 ? 2.025 -21.688 -2.844 1 98.19 137 LEU B C 1
ATOM 2463 O O . LEU B 1 137 ? 2.645 -21.469 -3.887 1 98.19 137 LEU B O 1
ATOM 2467 N N . LEU B 1 138 ? 2.656 -21.859 -1.664 1 98.56 138 LEU B N 1
ATOM 2468 C CA . LEU B 1 138 ? 4.113 -21.938 -1.622 1 98.56 138 LEU B CA 1
ATOM 2469 C C . LEU B 1 138 ? 4.613 -23.172 -2.377 1 98.56 138 LEU B C 1
ATOM 2471 O O . LEU B 1 138 ? 5.543 -23.078 -3.18 1 98.56 138 LEU B O 1
ATOM 2475 N N . GLU B 1 139 ? 3.979 -24.281 -2.156 1 98.31 139 GLU B N 1
ATOM 2476 C CA . GLU B 1 139 ? 4.359 -25.5 -2.855 1 98.31 139 GLU B CA 1
ATOM 2477 C C . GLU B 1 139 ? 4.164 -25.359 -4.363 1 98.31 139 GLU B C 1
ATOM 2479 O O . GLU B 1 139 ? 5.016 -25.781 -5.145 1 98.31 139 GLU B O 1
ATOM 2484 N N . GLU B 1 140 ? 3.066 -24.75 -4.711 1 98.44 140 GLU B N 1
ATOM 2485 C CA . GLU B 1 140 ? 2.801 -24.516 -6.125 1 98.44 140 GLU B CA 1
ATOM 2486 C C . GLU B 1 140 ? 3.914 -23.688 -6.762 1 98.44 140 GLU B C 1
ATOM 2488 O O . GLU B 1 140 ? 4.391 -24 -7.852 1 98.44 140 GLU B O 1
ATOM 2493 N N . ALA B 1 141 ? 4.352 -22.625 -6.09 1 98.69 141 ALA B N 1
ATOM 2494 C CA . ALA B 1 141 ? 5.414 -21.766 -6.594 1 98.69 141 ALA B CA 1
ATOM 2495 C C . ALA B 1 141 ? 6.727 -22.531 -6.73 1 98.69 141 ALA B C 1
ATOM 2497 O O . ALA B 1 141 ? 7.406 -22.438 -7.758 1 98.69 141 ALA B O 1
ATOM 2498 N N . LYS B 1 142 ? 7.027 -23.359 -5.781 1 98.38 142 LYS B N 1
ATOM 2499 C CA . LYS B 1 142 ? 8.273 -24.125 -5.777 1 98.38 142 LYS B CA 1
ATOM 2500 C C . LYS B 1 142 ? 8.289 -25.156 -6.895 1 98.38 142 LYS B C 1
ATOM 2502 O O . LYS B 1 142 ? 9.344 -25.484 -7.441 1 98.38 142 LYS B O 1
ATOM 2507 N N . GLU B 1 143 ? 7.129 -25.609 -7.211 1 98.06 143 GLU B N 1
ATOM 2508 C CA . GLU B 1 143 ? 7.016 -26.609 -8.258 1 98.06 143 GLU B CA 1
ATOM 2509 C C . GLU B 1 143 ? 7.031 -25.984 -9.641 1 98.06 143 GLU B C 1
ATOM 2511 O O . GLU B 1 143 ? 7.391 -26.625 -10.625 1 98.06 143 GLU B O 1
ATOM 2516 N N . SER B 1 144 ? 6.629 -24.719 -9.68 1 98 144 SER B N 1
ATOM 2517 C CA . SER B 1 144 ? 6.414 -24.078 -10.977 1 98 144 SER B CA 1
ATOM 2518 C C . SER B 1 144 ? 7.621 -23.25 -11.391 1 98 144 SER B C 1
ATOM 2520 O O . SER B 1 144 ? 7.793 -22.938 -12.578 1 98 144 SER B O 1
ATOM 2522 N N . TYR B 1 145 ? 8.508 -22.875 -10.414 1 98.44 145 TYR B N 1
ATOM 2523 C CA . TYR B 1 145 ? 9.617 -21.969 -10.688 1 98.44 145 TYR B CA 1
ATOM 2524 C C . TYR B 1 145 ? 10.906 -22.484 -10.07 1 98.44 145 TYR B C 1
ATOM 2526 O O . TYR B 1 145 ? 10.875 -23.344 -9.172 1 98.44 145 TYR B O 1
ATOM 2534 N N . LYS B 1 146 ? 11.984 -22 -10.656 1 97.56 146 LYS B N 1
ATOM 2535 C CA . LYS B 1 146 ? 13.273 -22.328 -10.039 1 97.56 146 LYS B CA 1
ATOM 2536 C C . LYS B 1 146 ? 13.305 -21.875 -8.586 1 97.56 146 LYS B C 1
ATOM 2538 O O . LYS B 1 146 ? 12.859 -20.766 -8.258 1 97.56 146 LYS B O 1
ATOM 2543 N N . GLU B 1 147 ? 13.828 -22.688 -7.777 1 96.44 147 GLU B N 1
ATOM 2544 C CA . GLU B 1 147 ? 13.797 -22.469 -6.332 1 96.44 147 GLU B CA 1
ATOM 2545 C C . GLU B 1 147 ? 14.461 -21.156 -5.953 1 96.44 147 GLU B C 1
ATOM 2547 O O . GLU B 1 147 ? 14 -20.453 -5.043 1 96.44 147 GLU B O 1
ATOM 2552 N N . HIS B 1 148 ? 15.469 -20.781 -6.633 1 96.69 148 HIS B N 1
ATOM 2553 C CA . HIS B 1 148 ? 16.266 -19.641 -6.203 1 96.69 148 HIS B CA 1
ATOM 2554 C C . HIS B 1 148 ? 15.539 -18.328 -6.477 1 96.69 148 HIS B C 1
ATOM 2556 O O . HIS B 1 148 ? 15.914 -17.281 -5.953 1 96.69 148 HIS B O 1
ATOM 2562 N N . ILE B 1 149 ? 14.469 -18.328 -7.277 1 97.62 149 ILE B N 1
ATOM 2563 C CA . ILE B 1 149 ? 13.781 -17.062 -7.512 1 97.62 149 ILE B CA 1
ATOM 2564 C C . ILE B 1 149 ? 12.492 -17.016 -6.691 1 97.62 149 ILE B C 1
ATOM 2566 O O . ILE B 1 149 ? 11.75 -16.031 -6.746 1 97.62 149 ILE B O 1
ATOM 2570 N N . VAL B 1 150 ? 12.18 -18.109 -5.898 1 98.69 150 VAL B N 1
ATOM 2571 C CA . VAL B 1 150 ? 10.992 -18.172 -5.059 1 98.69 150 VAL B CA 1
ATOM 2572 C C . VAL B 1 150 ? 11.344 -17.766 -3.629 1 98.69 150 VAL B C 1
ATOM 2574 O O . VAL B 1 150 ? 12.281 -18.312 -3.043 1 98.69 150 VAL B O 1
ATOM 2577 N N . THR B 1 151 ? 10.641 -16.781 -3.082 1 98.56 151 THR B N 1
ATOM 2578 C CA . THR B 1 151 ? 10.844 -16.328 -1.705 1 98.56 151 THR B CA 1
ATOM 2579 C C . THR B 1 151 ? 9.508 -16.234 -0.976 1 98.56 151 THR B C 1
ATOM 2581 O O . THR B 1 151 ? 8.539 -15.688 -1.516 1 98.56 151 THR B O 1
ATOM 2584 N N . SER B 1 152 ? 9.398 -16.812 0.182 1 98.62 152 SER B N 1
ATOM 2585 C CA . SER B 1 152 ? 8.242 -16.625 1.045 1 98.62 152 SER B CA 1
ATOM 2586 C C . SER B 1 152 ? 8.461 -15.477 2.023 1 98.62 152 SER B C 1
ATOM 2588 O O . SER B 1 152 ? 9.547 -15.344 2.6 1 98.62 152 SER B O 1
ATOM 2590 N N . LEU B 1 153 ? 7.5 -14.602 2.178 1 98.62 153 LEU B N 1
ATOM 2591 C CA . LEU B 1 153 ? 7.574 -13.477 3.1 1 98.62 153 LEU B CA 1
ATOM 2592 C C . LEU B 1 153 ? 6.348 -13.43 4.008 1 98.62 153 LEU B C 1
ATOM 2594 O O . LEU B 1 153 ? 5.227 -13.68 3.559 1 98.62 153 LEU B O 1
ATOM 2598 N N . GLN B 1 154 ? 6.555 -13.102 5.254 1 98.06 154 GLN B N 1
ATOM 2599 C CA . GLN B 1 154 ? 5.465 -12.93 6.203 1 98.06 154 GLN B CA 1
ATOM 2600 C C . GLN B 1 154 ? 4.707 -11.625 5.949 1 98.06 154 GLN B C 1
ATOM 2602 O O . GLN B 1 154 ? 5.32 -10.586 5.695 1 98.06 154 GLN B O 1
ATOM 2607 N N . SER B 1 155 ? 3.416 -11.703 6.047 1 97.88 155 SER B N 1
ATOM 2608 C CA . SER B 1 155 ? 2.545 -10.562 5.809 1 97.88 155 SER B CA 1
ATOM 2609 C C . SER B 1 155 ? 1.381 -10.539 6.797 1 97.88 155 SER B C 1
ATOM 2611 O O . SER B 1 155 ? 0.225 -10.719 6.402 1 97.88 155 SER B O 1
ATOM 2613 N N . ASP B 1 156 ? 1.646 -10.273 8.039 1 96.88 156 ASP B N 1
ATOM 2614 C CA . ASP B 1 156 ? 0.64 -10.273 9.102 1 96.88 156 ASP B CA 1
ATOM 2615 C C . ASP B 1 156 ? 0.245 -8.852 9.477 1 96.88 156 ASP B C 1
ATOM 2617 O O . ASP B 1 156 ? -0.904 -8.594 9.844 1 96.88 156 ASP B O 1
ATOM 2621 N N . THR B 1 157 ? 1.193 -7.941 9.414 1 94.69 157 THR B N 1
ATOM 2622 C CA . THR B 1 157 ? 0.995 -6.586 9.914 1 94.69 157 THR B CA 1
ATOM 2623 C C . THR B 1 157 ? 1.331 -5.559 8.836 1 94.69 157 THR B C 1
ATOM 2625 O O . THR B 1 157 ? 1.921 -5.902 7.805 1 94.69 157 THR B O 1
ATOM 2628 N N . ILE B 1 158 ? 0.927 -4.332 9.055 1 93.19 158 ILE B N 1
ATOM 2629 C CA . ILE B 1 158 ? 1.272 -3.232 8.156 1 93.19 158 ILE B CA 1
ATOM 2630 C C . ILE B 1 158 ? 2.791 -3.082 8.086 1 93.19 158 ILE B C 1
ATOM 2632 O O . ILE B 1 158 ? 3.342 -2.795 7.02 1 93.19 158 ILE B O 1
ATOM 2636 N N . GLU B 1 159 ? 3.475 -3.34 9.203 1 92.81 159 GLU B N 1
ATOM 2637 C CA . GLU B 1 159 ? 4.934 -3.287 9.234 1 92.81 159 GLU B CA 1
ATOM 2638 C C . GLU B 1 159 ? 5.543 -4.355 8.328 1 92.81 159 GLU B C 1
ATOM 2640 O O . GLU B 1 159 ? 6.582 -4.129 7.707 1 92.81 159 GLU B O 1
ATOM 2645 N N . ASP B 1 160 ? 4.895 -5.48 8.336 1 96.38 160 ASP B N 1
ATOM 2646 C CA . ASP B 1 160 ? 5.363 -6.52 7.422 1 96.38 160 ASP B CA 1
ATOM 2647 C C . ASP B 1 160 ? 5.355 -6.027 5.977 1 96.38 160 ASP B C 1
ATOM 2649 O O . ASP B 1 160 ? 6.301 -6.27 5.227 1 96.38 160 ASP B O 1
ATOM 2653 N N . ILE B 1 161 ? 4.27 -5.328 5.594 1 96.06 161 ILE B N 1
ATOM 2654 C CA . ILE B 1 161 ? 4.156 -4.797 4.242 1 96.06 161 ILE B CA 1
ATOM 2655 C C . ILE B 1 161 ? 5.309 -3.832 3.969 1 96.06 161 ILE B C 1
ATOM 2657 O O . ILE B 1 161 ? 5.977 -3.93 2.936 1 96.06 161 ILE B O 1
ATOM 2661 N N . SER B 1 162 ? 5.555 -2.957 4.895 1 93.56 162 SER B N 1
ATOM 2662 C CA . SER B 1 162 ? 6.617 -1.971 4.734 1 93.56 162 SER B CA 1
ATOM 2663 C C . SER B 1 162 ? 7.977 -2.645 4.578 1 93.56 162 SER B C 1
ATOM 2665 O O . SER B 1 162 ? 8.758 -2.285 3.691 1 93.56 162 SER B O 1
ATOM 2667 N N . THR B 1 163 ? 8.242 -3.592 5.395 1 95.5 163 THR B N 1
ATOM 2668 C CA . THR B 1 163 ? 9.508 -4.316 5.359 1 95.5 163 THR B CA 1
ATOM 2669 C C . THR B 1 163 ? 9.648 -5.09 4.051 1 95.5 163 THR B C 1
ATOM 2671 O O . THR B 1 163 ? 10.719 -5.082 3.432 1 95.5 163 THR B O 1
ATOM 2674 N N . ASN B 1 164 ? 8.578 -5.754 3.668 1 98 164 ASN B N 1
ATOM 2675 C CA . ASN B 1 164 ? 8.586 -6.508 2.42 1 98 164 ASN B CA 1
ATOM 2676 C C . ASN B 1 164 ? 8.859 -5.602 1.221 1 98 164 ASN B C 1
ATOM 2678 O O . ASN B 1 164 ? 9.672 -5.938 0.355 1 98 164 ASN B O 1
ATOM 2682 N N . VAL B 1 165 ? 8.172 -4.461 1.179 1 97.44 165 VAL B N 1
ATOM 2683 C CA . VAL B 1 165 ? 8.328 -3.51 0.082 1 97.44 165 VAL B CA 1
ATOM 2684 C C . VAL B 1 165 ? 9.766 -2.99 0.046 1 97.44 165 VAL B C 1
ATOM 2686 O O . VAL B 1 165 ? 10.367 -2.891 -1.024 1 97.44 165 VAL B O 1
ATOM 2689 N N . ALA B 1 166 ? 10.281 -2.672 1.218 1 96 166 ALA B N 1
ATOM 2690 C CA . ALA B 1 166 ? 11.664 -2.207 1.281 1 96 166 ALA B CA 1
ATOM 2691 C C . ALA B 1 166 ? 12.625 -3.264 0.744 1 96 166 ALA B C 1
ATOM 2693 O O . ALA B 1 166 ? 13.508 -2.957 -0.06 1 96 166 ALA B O 1
ATOM 2694 N N . ARG B 1 167 ? 12.445 -4.477 1.118 1 97.56 167 ARG B N 1
ATOM 2695 C CA . ARG B 1 167 ? 13.281 -5.59 0.69 1 97.56 167 ARG B CA 1
ATOM 2696 C C . ARG B 1 167 ? 13.211 -5.781 -0.821 1 97.56 167 ARG B C 1
ATOM 2698 O O . ARG B 1 167 ? 14.242 -5.918 -1.484 1 97.56 167 ARG B O 1
ATOM 2705 N N . LEU B 1 168 ? 12.039 -5.801 -1.318 1 98.06 168 LEU B N 1
ATOM 2706 C CA . LEU B 1 168 ? 11.844 -6.035 -2.744 1 98.06 168 LEU B CA 1
ATOM 2707 C C . LEU B 1 168 ? 12.367 -4.863 -3.566 1 98.06 168 LEU B C 1
ATOM 2709 O O . LEU B 1 168 ? 12.883 -5.055 -4.672 1 98.06 168 LEU B O 1
ATOM 2713 N N . THR B 1 169 ? 12.195 -3.664 -3.066 1 97.19 169 THR B N 1
ATOM 2714 C CA . THR B 1 169 ? 12.727 -2.486 -3.738 1 97.19 169 THR B CA 1
ATOM 2715 C C . THR B 1 169 ? 14.25 -2.574 -3.852 1 97.19 169 THR B C 1
ATOM 2717 O O . THR B 1 169 ? 14.812 -2.283 -4.906 1 97.19 169 THR B O 1
ATOM 2720 N N . GLU B 1 170 ? 14.867 -2.98 -2.762 1 96.88 170 GLU B N 1
ATOM 2721 C CA . GLU B 1 170 ? 16.312 -3.162 -2.777 1 96.88 170 GLU B CA 1
ATOM 2722 C C . GLU B 1 170 ? 16.734 -4.234 -3.783 1 96.88 170 GLU B C 1
ATOM 2724 O O . GLU B 1 170 ? 17.703 -4.059 -4.523 1 96.88 170 GLU B O 1
ATOM 2729 N N . TRP B 1 171 ? 16.047 -5.312 -3.801 1 97.19 171 TRP B N 1
ATOM 2730 C CA . TRP B 1 171 ? 16.312 -6.41 -4.723 1 97.19 171 TRP B CA 1
ATOM 2731 C C . TRP B 1 171 ? 16.219 -5.941 -6.172 1 97.19 171 TRP B C 1
ATOM 2733 O O . TRP B 1 171 ? 17.094 -6.258 -6.988 1 97.19 171 TRP B O 1
ATOM 2743 N N . ILE B 1 172 ? 15.148 -5.203 -6.496 1 96.31 172 ILE B N 1
ATOM 2744 C CA . ILE B 1 172 ? 14.945 -4.684 -7.844 1 96.31 172 ILE B CA 1
ATOM 2745 C C . ILE B 1 172 ? 16.094 -3.75 -8.219 1 96.31 172 ILE B C 1
ATOM 2747 O O . ILE B 1 172 ? 16.594 -3.787 -9.344 1 96.31 172 ILE B O 1
ATOM 2751 N N . GLY B 1 173 ? 16.484 -2.906 -7.297 1 94.06 173 GLY B N 1
ATOM 2752 C CA . GLY B 1 173 ? 17.609 -2.006 -7.539 1 94.06 173 GLY B CA 1
ATOM 2753 C C . GLY B 1 173 ? 18.906 -2.732 -7.84 1 94.06 173 GLY B C 1
ATOM 2754 O O . GLY B 1 173 ? 19.703 -2.275 -8.664 1 94.06 173 GLY B O 1
ATOM 2755 N N . ALA B 1 174 ? 19.125 -3.836 -7.25 1 92.81 174 ALA B N 1
ATOM 2756 C CA . ALA B 1 174 ? 20.359 -4.613 -7.402 1 92.81 174 ALA B CA 1
ATOM 2757 C C . ALA B 1 174 ? 20.297 -5.492 -8.648 1 92.81 174 ALA B C 1
ATOM 2759 O O . ALA B 1 174 ? 21.328 -6.004 -9.102 1 92.81 174 ALA B O 1
ATOM 2760 N N . TRP B 1 175 ? 19.172 -5.754 -9.156 1 87.56 175 TRP B N 1
ATOM 2761 C CA . TRP B 1 175 ? 18.984 -6.656 -10.289 1 87.56 175 TRP B CA 1
ATOM 2762 C C . TRP B 1 175 ? 19.75 -6.164 -11.508 1 87.56 175 TRP B C 1
ATOM 2764 O O . TRP B 1 175 ? 20.344 -6.961 -12.242 1 87.56 175 TRP B O 1
ATOM 2774 N N . ARG B 1 176 ? 19.656 -4.695 -11.891 1 68 176 ARG B N 1
ATOM 2775 C CA . ARG B 1 176 ? 20.328 -4.156 -13.07 1 68 176 ARG B CA 1
ATOM 2776 C C . ARG B 1 176 ? 21.828 -4.121 -12.875 1 68 176 ARG B C 1
ATOM 2778 O O . ARG B 1 176 ? 22.594 -4.09 -13.852 1 68 176 ARG B O 1
ATOM 2785 N N . SER B 1 177 ? 22.125 -4.094 -11.602 1 57.47 177 SER B N 1
ATOM 2786 C CA . SER B 1 177 ? 23.562 -3.842 -11.469 1 57.47 177 SER B CA 1
ATOM 2787 C C . SER B 1 177 ? 24.359 -5.125 -11.633 1 57.47 177 SER B C 1
ATOM 2789 O O . SER B 1 177 ? 23.875 -6.215 -11.344 1 57.47 177 SER B O 1
#

Nearest PDB structures (foldseek):
  1rkb-assembly1_A  TM=9.801E-01  e=3.199E-26  Homo sapiens
  3iim-assembly1_A  TM=9.861E-01  e=4.999E-26  Homo sapiens
  5jzv-assembly1_A  TM=9.778E-01  e=1.669E-24  Homo sapiens
  1y63-assembly1_A  TM=9.021E-01  e=8.483E-19  Leishmania major strain Friedlin
  1shk-assembly1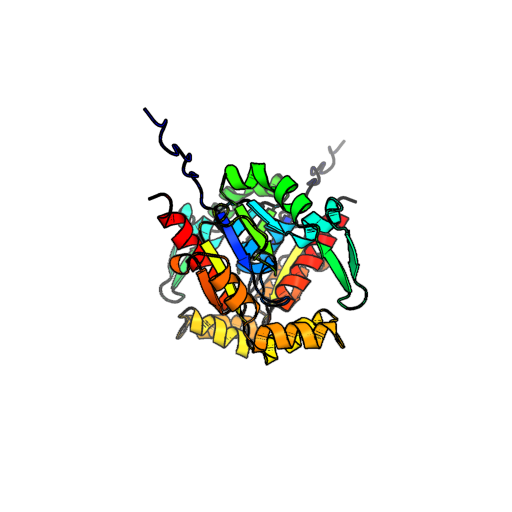_A  TM=6.364E-01  e=5.597E-04  Dickeya chrysanthemi